Protein AF-0000000082333187 (afdb_homodimer)

Solvent-accessible surface area (backbone atoms only — not comparable to full-atom values): 19975 Å² total; per-residue (Å²): 119,46,54,68,88,73,22,80,56,35,48,67,48,60,69,41,43,62,60,42,37,52,48,50,50,50,52,28,56,53,25,54,42,62,67,82,78,54,49,62,48,32,40,30,43,38,42,81,38,61,69,55,41,52,39,38,48,58,22,41,59,48,17,27,45,77,80,44,73,47,66,44,95,90,23,49,34,36,34,30,38,36,75,63,56,43,78,50,78,87,39,72,36,34,30,39,36,44,42,41,39,68,94,63,81,68,93,60,76,29,68,40,35,39,33,27,41,47,74,67,61,55,90,48,40,39,51,56,55,54,68,55,40,36,61,74,25,62,40,30,75,47,21,33,38,38,20,41,60,81,73,48,85,62,64,71,70,80,49,41,32,35,35,40,28,60,82,74,42,34,47,29,36,26,42,59,42,69,67,56,52,56,52,52,46,66,56,78,128,120,45,55,67,89,72,23,78,58,33,49,66,50,61,68,42,43,62,59,43,39,52,50,51,49,49,52,28,56,55,24,54,41,65,65,80,77,54,50,63,46,32,39,28,43,38,42,80,38,61,68,55,40,51,38,37,49,57,22,41,61,49,17,28,44,79,80,45,73,44,67,44,96,89,22,49,34,36,34,30,40,36,74,63,56,44,78,50,77,88,41,73,36,36,31,39,36,44,42,40,38,65,94,61,82,67,95,61,75,29,69,39,34,40,33,28,42,48,74,66,60,55,92,48,39,39,51,57,55,54,67,56,39,36,60,74,26,61,37,31,77,47,22,33,39,38,21,41,62,78,74,47,85,62,64,71,67,81,48,41,32,35,37,39,25,60,82,75,44,35,46,31,36,26,43,60,42,68,66,56,52,53,51,52,46,66,56,79,130

Foldseek 3Di:
DDDLVPQPLCVVQVVCQVVQLVQVVVLCVLFVADVLVFAWQEWEFDDAAQVNLVSVVVSLVVFWDFPDWFDFPRWIKTKTFGPFFDDRPNDTYGIYIYTGDDPDDAPDGYIAEIETADADDQVCFVVVVSVNTDPSSCPDPQKDKDKDFGDGPQFDDGWIKIWIDSRRHIYIYTNDRPVVRVVNSPPDD/DDDLVPQPLCVVQVVCQVVQLVQVVVLCVLFVADVLVFAWQEWEFDDAAQVNLVSVVVSLVVFWDWPDWADFPRWIKTKTFGPFFDDRPNDTYGIYIYTGDDPDDAPDGYIAEIETADADDQVCFVVVVSVNTDPSSCPDPQKDKDKDFGDGPQFDDGWIKIWIDSRRHIYIYTNDRPVVRVVNSPPDD

pLDDT: mean 93.43, std 7.81, range [40.56, 98.69]

Sequence (378 aa):
MSDINHAPELADILADLPRFTNAIQHLAQRLGLELPLLEVDHIALRCHQNATAERWKQGLLRCATLFSQKEIAGRPVALFELATPLDVGPWSISVVELPWPGQRLYRHEGWEHVEVVLRGEASTLGTRALALMADEGLTQQGISIKTSAPKGAGERLPNPTLAVTDGQVTIKFHPWSLKEIVASENEVQMSDINHAPELADILADLPRFTNAIQHLAQRLGLELPLLEVDHIALRCHQNATAERWKQGLLRCATLFSQKEIAGRPVALFELATPLDVGPWSISVVELPWPGQRLYRHEGWEHVEVVLRGEASTLGTRALALMADEGLTQQGISIKTSAPKGAGERLPNPTLAVTDGQVTIKFHPWSLKEIVASENEVQ

Radius of gyration: 23.6 Å; Cα contacts (8 Å, |Δi|>4): 804; chains: 2; bounding box: 54×70×50 Å

Organism: Erwinia amylovora (NCBI:txid552)

InterPro domains:
  IPR010393 Protein of unknown function DUF991, YecM-like [PF06185] (10-185)
  IPR010393 Protein of unknown function DUF991, YecM-like [PTHR37519] (1-186)
  IPR010393 Protein of unknown function DUF991, YecM-like [cd07268] (16-185)
  IPR029068 Glyoxalase/Bleomycin resistance protein/Dihydroxybiphenyl dioxygenase [G3DSA:3.10.180.10] (1-187)
  IPR029068 Glyoxalase/Bleomycin resistance protein/Dihydroxybiphenyl dioxygenase [SSF54593] (6-185)

Secondary structure (DSSP, 8-state):
---GGG-GGGHHHHHHHHHHHHHHHHHHHHHT--GGG--EEEEEEE-S-HHHHHHHHHHHHHHEEEEEEEEETTEEEEEEEEEEEEEETTEEEEEEEEEPP-S---SSSEEEEEEEE--S-GGGHHHHHHHTS-HHHHTSTT-EEEEE----TT--S---EEEEE-SS-EEEEESS-HHHHHHHHH---/---GGG-GGGHHHHHHHHHHHHHHHHHHHHHT--GGG--EEEEEEE-S-HHHHHHHHHHHTTTEEEEEEEEETTEEEEEEEEEEEEEETTEEEEEEEEEPP-S---SSSEEEEEEEE--S-GGGHHHHHHHTS-HHHHTSTT-EEEEE----TT--S---EEEEE-SS-EEEEESS-HHHHHHHHH---

Structure (mmCIF, N/CA/C/O backbone):
data_AF-0000000082333187-model_v1
#
loop_
_entity.id
_entity.type
_entity.pdbx_description
1 polymer 'VOC family protein'
#
loop_
_atom_site.group_PDB
_atom_site.id
_atom_site.type_symbol
_atom_site.label_atom_id
_atom_site.label_alt_id
_atom_site.label_comp_id
_atom_site.label_asym_id
_atom_site.label_entity_id
_atom_site.label_seq_id
_atom_site.pdbx_PDB_ins_code
_atom_site.Cartn_x
_atom_site.Cartn_y
_atom_site.Cartn_z
_atom_site.occupancy
_atom_site.B_iso_or_equiv
_atom_site.auth_seq_id
_atom_site.auth_comp_id
_atom_site.auth_asym_id
_atom_site.auth_atom_id
_atom_site.pdbx_PDB_model_num
ATOM 1 N N . MET A 1 1 ? -2.74 38.875 10.664 1 64.5 1 MET A N 1
ATOM 2 C CA . MET A 1 1 ? -3.059 37.781 9.734 1 64.5 1 MET A CA 1
ATOM 3 C C . MET A 1 1 ? -4.516 37.344 9.875 1 64.5 1 MET A C 1
ATOM 5 O O . MET A 1 1 ? -5.055 37.312 10.984 1 64.5 1 MET A O 1
ATOM 9 N N . SER A 1 2 ? -5.246 37.312 8.695 1 71.5 2 SER A N 1
ATOM 10 C CA . SER A 1 2 ? -6.68 37.031 8.703 1 71.5 2 SER A CA 1
ATOM 11 C C . SER A 1 2 ? -6.969 35.562 8.984 1 71.5 2 SER A C 1
ATOM 13 O O . SER A 1 2 ? -6.082 34.719 8.859 1 71.5 2 SER A O 1
ATOM 15 N N . ASP A 1 3 ? -8.062 35.344 9.547 1 82.81 3 ASP A N 1
ATOM 16 C CA . ASP A 1 3 ? -8.586 34 9.727 1 82.81 3 ASP A CA 1
ATOM 17 C C . ASP A 1 3 ? -8.773 33.281 8.391 1 82.81 3 ASP A C 1
ATOM 19 O O . ASP A 1 3 ? -9.094 33.938 7.387 1 82.81 3 ASP A O 1
ATOM 23 N N . ILE A 1 4 ? -8.406 32.031 8.367 1 84.56 4 ILE A N 1
ATOM 24 C CA . ILE A 1 4 ? -8.5 31.219 7.156 1 84.56 4 ILE A CA 1
ATOM 25 C C . ILE A 1 4 ? -9.883 31.391 6.531 1 84.56 4 ILE A C 1
ATOM 27 O O . ILE A 1 4 ? -10.031 31.297 5.312 1 84.56 4 ILE A O 1
ATOM 31 N N . ASN A 1 5 ? -10.867 31.781 7.344 1 84.38 5 ASN A N 1
ATOM 32 C CA . ASN A 1 5 ? -12.234 31.984 6.879 1 84.38 5 ASN A CA 1
ATOM 33 C C . ASN A 1 5 ? -12.359 33.219 6.004 1 84.38 5 ASN A C 1
ATOM 35 O O . ASN A 1 5 ? -13.352 33.375 5.285 1 84.38 5 ASN A O 1
ATOM 39 N N . HIS A 1 6 ? -11.367 34.031 6.059 1 82.69 6 HIS A N 1
ATOM 40 C CA . HIS A 1 6 ? -11.445 35.281 5.324 1 82.69 6 HIS A CA 1
ATOM 41 C C . HIS A 1 6 ? -10.609 35.219 4.047 1 82.69 6 HIS A C 1
ATOM 43 O O . HIS A 1 6 ? -10.328 36.281 3.443 1 82.69 6 HIS A O 1
ATOM 49 N N . ALA A 1 7 ? -10.148 34.062 3.738 1 89.62 7 ALA A N 1
ATOM 50 C CA . ALA A 1 7 ? -9.398 33.875 2.494 1 89.62 7 ALA A CA 1
ATOM 51 C C . ALA A 1 7 ? -10.25 33.188 1.438 1 89.62 7 ALA A C 1
ATOM 53 O O . ALA A 1 7 ? -10.391 31.953 1.453 1 89.62 7 ALA A O 1
ATOM 54 N N . PRO A 1 8 ? -10.836 33.969 0.49 1 93.19 8 PRO A N 1
ATOM 55 C CA . PRO A 1 8 ? -11.719 33.375 -0.514 1 93.19 8 PRO A CA 1
ATOM 56 C C . PRO A 1 8 ? -11.031 32.25 -1.314 1 93.19 8 PRO A C 1
ATOM 58 O O . PRO A 1 8 ? -11.688 31.312 -1.758 1 93.19 8 PRO A O 1
ATOM 61 N N . GLU A 1 9 ? -9.633 32.312 -1.485 1 96.19 9 GLU A N 1
ATOM 62 C CA . GLU A 1 9 ? -8.844 31.344 -2.229 1 96.19 9 GLU A CA 1
ATOM 63 C C . GLU A 1 9 ? -8.906 29.969 -1.561 1 96.19 9 GLU A C 1
ATOM 65 O O . GLU A 1 9 ? -8.562 28.953 -2.176 1 96.19 9 GLU A O 1
ATOM 70 N N . LEU A 1 10 ? -9.391 29.953 -0.28 1 97.31 10 LEU A N 1
ATOM 71 C CA . LEU A 1 10 ? -9.352 28.719 0.497 1 97.31 10 LEU A CA 1
ATOM 72 C C . LEU A 1 10 ? -10.766 28.234 0.789 1 97.31 10 LEU A C 1
ATOM 74 O O . LEU A 1 10 ? -10.953 27.312 1.592 1 97.31 10 LEU A O 1
ATOM 78 N N . ALA A 1 11 ? -11.773 28.812 0.199 1 96 11 ALA A N 1
ATOM 79 C CA . ALA A 1 11 ? -13.172 28.484 0.479 1 96 11 ALA A CA 1
ATOM 80 C C . ALA A 1 11 ? -13.445 27.016 0.231 1 96 11 ALA A C 1
ATOM 82 O O . ALA A 1 11 ? -14.188 26.375 0.982 1 96 11 ALA A O 1
ATOM 83 N N . ASP A 1 12 ? -12.906 26.484 -0.779 1 96.75 12 ASP A N 1
ATOM 84 C CA . ASP A 1 12 ? -13.148 25.094 -1.133 1 96.75 12 ASP A CA 1
ATOM 85 C C . ASP A 1 12 ? -12.57 24.141 -0.086 1 96.75 12 ASP A C 1
ATOM 87 O O . ASP A 1 12 ? -13.195 23.156 0.281 1 96.75 12 ASP A O 1
ATOM 91 N N . ILE A 1 13 ? -11.359 24.406 0.419 1 96.56 13 ILE A N 1
ATOM 92 C CA . ILE A 1 13 ? -10.766 23.469 1.369 1 96.56 13 ILE A CA 1
ATOM 93 C C . ILE A 1 13 ? -11.414 23.641 2.738 1 96.56 13 ILE A C 1
ATOM 95 O O . ILE A 1 13 ? -11.5 22.688 3.516 1 96.56 13 ILE A O 1
ATOM 99 N N . LEU A 1 14 ? -11.906 24.875 3.018 1 96 14 LEU A N 1
ATOM 100 C CA . LEU A 1 14 ? -12.688 25.031 4.242 1 96 14 LEU A CA 1
ATOM 101 C C . LEU A 1 14 ? -13.977 24.234 4.172 1 96 14 LEU A C 1
ATOM 103 O O . LEU A 1 14 ? -14.375 23.594 5.152 1 96 14 LEU A O 1
ATOM 107 N N . ALA A 1 15 ? -14.578 24.25 3.041 1 96.56 15 ALA A N 1
ATOM 108 C CA . ALA A 1 15 ? -15.812 23.484 2.83 1 96.56 15 ALA A CA 1
ATOM 109 C C . ALA A 1 15 ? -15.547 21.984 2.887 1 96.56 15 ALA A C 1
ATOM 111 O O . ALA A 1 15 ? -16.438 21.203 3.209 1 96.56 15 ALA A O 1
ATOM 112 N N . ASP A 1 16 ? -14.344 21.594 2.582 1 97.75 16 ASP A N 1
ATOM 113 C CA . ASP A 1 16 ? -13.969 20.188 2.504 1 97.75 16 ASP A CA 1
ATOM 114 C C . ASP A 1 16 ? -13.602 19.641 3.881 1 97.75 16 ASP A C 1
ATOM 116 O O . ASP A 1 16 ? -13.523 18.422 4.07 1 97.75 16 ASP A O 1
ATOM 120 N N . LEU A 1 17 ? -13.414 20.5 4.883 1 97.62 17 LEU A N 1
ATOM 121 C CA . LEU A 1 17 ? -12.836 20.125 6.172 1 97.62 17 LEU A CA 1
ATOM 122 C C . LEU A 1 17 ? -13.75 19.156 6.922 1 97.62 17 LEU A C 1
ATOM 124 O O . LEU A 1 17 ? -13.281 18.172 7.496 1 97.62 17 LEU A O 1
ATOM 128 N N . PRO A 1 18 ? -15.062 19.344 6.891 1 97.75 18 PRO A N 1
ATOM 129 C CA . PRO A 1 18 ? -15.938 18.391 7.59 1 97.75 18 PRO A CA 1
ATOM 130 C C . PRO A 1 18 ? -15.875 16.984 7 1 97.75 18 PRO A C 1
ATOM 132 O O . PRO A 1 18 ? -15.867 16 7.742 1 97.75 18 PRO A O 1
ATOM 135 N N . ARG A 1 19 ? -15.82 16.906 5.707 1 97.94 19 ARG A N 1
ATOM 136 C CA . ARG A 1 19 ? -15.68 15.602 5.07 1 97.94 19 ARG A CA 1
ATOM 137 C C . ARG A 1 19 ? -14.406 14.906 5.539 1 97.94 19 ARG A C 1
ATOM 139 O O . ARG A 1 19 ? -14.438 13.719 5.879 1 97.94 19 ARG A O 1
ATOM 146 N N . PHE A 1 20 ? -13.391 15.617 5.508 1 98.44 20 PHE A N 1
ATOM 147 C CA . PHE A 1 20 ? -12.094 15.078 5.891 1 98.44 20 PHE A CA 1
ATOM 148 C C . PHE A 1 20 ? -12.109 14.633 7.348 1 98.44 20 PHE A C 1
ATOM 150 O O . PHE A 1 20 ? -11.641 13.539 7.672 1 98.44 20 PHE A O 1
ATOM 157 N N . THR A 1 21 ? -12.602 15.469 8.195 1 98.06 21 THR A N 1
ATOM 158 C CA . THR A 1 21 ? -12.641 15.18 9.625 1 98.06 21 THR A CA 1
ATOM 159 C C . THR A 1 21 ? -13.422 13.898 9.891 1 98.06 21 THR A C 1
ATOM 161 O O . THR A 1 21 ? -12.969 13.039 10.656 1 98.06 21 THR A O 1
ATOM 164 N N . ASN A 1 22 ? -14.508 13.742 9.266 1 98.25 22 ASN A N 1
ATOM 165 C CA . ASN A 1 22 ? -15.312 12.539 9.414 1 98.25 22 ASN A CA 1
ATOM 166 C C . ASN A 1 22 ? -14.578 11.305 8.891 1 98.25 22 ASN A C 1
ATOM 168 O O . ASN A 1 22 ? -14.625 10.242 9.508 1 98.25 22 ASN A O 1
ATOM 172 N N . ALA A 1 23 ? -13.922 11.484 7.789 1 98.19 23 ALA A N 1
ATOM 173 C CA . ALA A 1 23 ? -13.203 10.375 7.172 1 98.19 23 ALA A CA 1
ATOM 174 C C . ALA A 1 23 ? -12.055 9.898 8.062 1 98.19 23 ALA A C 1
ATOM 176 O O . ALA A 1 23 ? -11.844 8.695 8.227 1 98.19 23 ALA A O 1
ATOM 177 N N . ILE A 1 24 ? -11.359 10.844 8.656 1 98.06 24 ILE A N 1
ATOM 178 C CA . ILE A 1 24 ? -10.242 10.5 9.523 1 98.06 24 ILE A CA 1
ATOM 179 C C . ILE A 1 24 ? -10.758 9.805 10.781 1 98.06 24 ILE A C 1
ATOM 181 O O . ILE A 1 24 ? -10.148 8.852 11.266 1 98.06 24 ILE A O 1
ATOM 185 N N . GLN A 1 25 ? -11.812 10.305 11.266 1 97.81 25 GLN A N 1
ATOM 186 C CA . GLN A 1 25 ? -12.414 9.68 12.438 1 97.81 25 GLN A CA 1
ATOM 187 C C . GLN A 1 25 ? -12.836 8.242 12.141 1 97.81 25 GLN A C 1
ATOM 189 O O . GLN A 1 25 ? -12.625 7.348 12.961 1 97.81 25 GLN A O 1
ATOM 194 N N . HIS A 1 26 ? -13.43 8.07 11.07 1 98.06 26 HIS A N 1
ATOM 195 C CA . HIS A 1 26 ? -13.859 6.734 10.672 1 98.06 26 HIS A CA 1
ATOM 196 C C . HIS A 1 26 ? -12.664 5.801 10.508 1 98.06 26 HIS A C 1
ATOM 198 O O . HIS A 1 26 ? -12.688 4.664 10.984 1 98.06 26 HIS A O 1
ATOM 204 N N . LEU A 1 27 ? -11.648 6.242 9.82 1 98.06 27 LEU A N 1
ATOM 205 C CA . LEU A 1 27 ? -10.445 5.438 9.656 1 98.06 27 LEU A CA 1
ATOM 206 C C . LEU A 1 27 ? -9.852 5.07 11.008 1 98.06 27 LEU A C 1
ATOM 208 O O . LEU A 1 27 ? -9.484 3.914 11.242 1 98.06 27 LEU A O 1
ATOM 212 N N . ALA A 1 28 ? -9.773 6.078 11.867 1 97.75 28 ALA A N 1
ATOM 213 C CA . ALA A 1 28 ? -9.227 5.832 13.195 1 97.75 28 ALA A CA 1
ATOM 214 C C . ALA A 1 28 ? -10.047 4.785 13.945 1 97.75 28 ALA A C 1
ATOM 216 O O . ALA A 1 28 ? -9.492 3.912 14.609 1 97.75 28 ALA A O 1
ATOM 217 N N . GLN A 1 29 ? -11.281 4.887 13.82 1 97.44 29 GLN A N 1
ATOM 218 C CA . GLN A 1 29 ? -12.164 3.914 14.461 1 97.44 29 GLN A CA 1
ATOM 219 C C . GLN A 1 29 ? -11.914 2.508 13.922 1 97.44 29 GLN A C 1
ATOM 221 O O . GLN A 1 29 ? -11.812 1.551 14.695 1 97.44 29 GLN A O 1
ATOM 226 N N . ARG A 1 30 ? -11.805 2.375 12.641 1 97.25 30 ARG A N 1
ATOM 227 C CA . ARG A 1 30 ? -11.531 1.083 12.023 1 97.25 30 ARG A CA 1
ATOM 228 C C . ARG A 1 30 ? -10.211 0.503 12.531 1 97.25 30 ARG A C 1
ATOM 230 O O . ARG A 1 30 ? -10.109 -0.704 12.758 1 97.25 30 ARG A O 1
ATOM 237 N N . LEU A 1 31 ? -9.273 1.349 12.781 1 97.44 31 LEU A N 1
ATOM 238 C CA . LEU A 1 31 ? -7.934 0.918 13.148 1 97.44 31 LEU A CA 1
ATOM 239 C C . LEU A 1 31 ? -7.816 0.73 14.656 1 97.44 31 LEU A C 1
ATOM 241 O O . LEU A 1 31 ? -6.805 0.229 15.148 1 97.44 31 LEU A O 1
ATOM 245 N N . GLY A 1 32 ? -8.805 1.19 15.391 1 97 32 GLY A N 1
ATOM 246 C CA . GLY A 1 32 ? -8.727 1.162 16.844 1 97 32 GLY A CA 1
ATOM 247 C C . GLY A 1 32 ? -7.789 2.211 17.406 1 97 32 GLY A C 1
ATOM 248 O O . GLY A 1 32 ? -7.16 1.992 18.453 1 97 32 GLY A O 1
ATOM 249 N N . LEU A 1 33 ? -7.645 3.287 16.688 1 96 33 LEU A N 1
ATOM 250 C CA . LEU A 1 33 ? -6.781 4.379 17.125 1 96 33 LEU A CA 1
ATOM 251 C C . LEU A 1 33 ? -7.555 5.363 18 1 96 33 LEU A C 1
ATOM 253 O O . LEU A 1 33 ? -8.68 5.75 17.656 1 96 33 LEU A O 1
ATOM 257 N N . GLU A 1 34 ? -6.941 5.727 19.109 1 95.12 34 GLU A N 1
ATOM 258 C CA . GLU A 1 34 ? -7.512 6.77 19.969 1 95.12 34 GLU A CA 1
ATOM 259 C C . GLU A 1 34 ? -6.996 8.148 19.562 1 95.12 34 GLU A C 1
ATOM 261 O O . GLU A 1 34 ? -5.957 8.594 20.062 1 95.12 34 GLU A O 1
ATOM 266 N N . LEU A 1 35 ? -7.754 8.906 18.859 1 92.38 35 LEU A N 1
ATOM 267 C CA . LEU A 1 35 ? -7.332 10.141 18.203 1 92.38 35 LEU A CA 1
ATOM 268 C C . LEU A 1 35 ? -6.848 11.164 19.219 1 92.38 35 LEU A C 1
ATOM 270 O O . LEU A 1 35 ? -5.816 11.812 19.016 1 92.38 35 LEU A O 1
ATOM 274 N N . PRO A 1 36 ? -7.57 11.266 20.344 1 91.31 36 PRO A N 1
ATOM 275 C CA . PRO A 1 36 ? -7.16 12.312 21.281 1 91.31 36 PRO A CA 1
ATOM 276 C C . PRO A 1 36 ? -5.754 12.086 21.844 1 91.31 36 PRO A C 1
ATOM 278 O O . PRO A 1 36 ? -5.121 13.031 22.328 1 91.31 36 PRO A O 1
ATOM 281 N N . LEU A 1 37 ? -5.277 10.93 21.75 1 91.5 37 LEU A N 1
ATOM 282 C CA . LEU A 1 37 ? -3.973 10.602 22.312 1 91.5 37 LEU A CA 1
ATOM 283 C C . LEU A 1 37 ? -2.859 10.852 21.297 1 91.5 37 LEU A C 1
ATOM 285 O O . LEU A 1 37 ? -1.678 10.82 21.656 1 91.5 37 LEU A O 1
ATOM 289 N N . LEU A 1 38 ? -3.219 11.125 20.094 1 94.38 38 LEU A N 1
ATOM 290 C CA . LEU A 1 38 ? -2.229 11.289 19.031 1 94.38 38 LEU A CA 1
ATOM 291 C C . LEU A 1 38 ? -1.76 12.734 18.953 1 94.38 38 LEU A C 1
ATOM 293 O O . LEU A 1 38 ? -2.572 13.664 19 1 94.38 38 LEU A O 1
ATOM 297 N N . GLU A 1 39 ? -0.497 12.953 18.906 1 96.5 39 GLU A N 1
ATOM 298 C CA . GLU A 1 39 ? 0.086 14.266 18.672 1 96.5 39 GLU A CA 1
ATOM 299 C C . GLU A 1 39 ? 0.186 14.562 17.172 1 96.5 39 GLU A C 1
ATOM 301 O O . GLU A 1 39 ? 1.18 14.211 16.531 1 96.5 39 GLU A O 1
ATOM 306 N N . VAL A 1 40 ? -0.782 15.258 16.672 1 98 40 VAL A N 1
ATOM 307 C CA . VAL A 1 40 ? -0.803 15.531 15.242 1 98 40 VAL A CA 1
ATOM 308 C C . VAL A 1 40 ? 0.052 16.75 14.93 1 98 40 VAL A C 1
ATOM 310 O O . VAL A 1 40 ? -0.155 17.828 15.516 1 98 40 VAL A O 1
ATOM 313 N N . ASP A 1 41 ? 0.975 16.562 14.039 1 98.19 41 ASP A N 1
ATOM 314 C CA . ASP A 1 41 ? 1.931 17.594 13.656 1 98.19 41 ASP A CA 1
ATOM 315 C C . ASP A 1 41 ? 1.335 18.531 12.602 1 98.19 41 ASP A C 1
ATOM 317 O O . ASP A 1 41 ? 1.418 19.75 12.734 1 98.19 41 ASP A O 1
ATOM 321 N N . HIS A 1 42 ? 0.821 17.984 11.555 1 98.62 42 HIS A N 1
ATOM 322 C CA . HIS A 1 42 ? 0.311 18.812 10.469 1 98.62 42 HIS A CA 1
ATOM 323 C C . HIS A 1 42 ? -0.753 18.078 9.664 1 98.62 42 HIS A C 1
ATOM 325 O O . HIS A 1 42 ? -0.977 16.891 9.875 1 98.62 42 HIS A O 1
ATOM 331 N N . ILE A 1 43 ? -1.444 18.812 8.891 1 98.69 43 ILE A N 1
ATOM 332 C CA . ILE A 1 43 ? -2.443 18.344 7.938 1 98.69 43 ILE A CA 1
ATOM 333 C C . ILE A 1 43 ? -2.018 18.719 6.52 1 98.69 43 ILE A C 1
ATOM 335 O O . ILE A 1 43 ? -1.378 19.75 6.309 1 98.69 43 ILE A O 1
ATOM 339 N N . ALA A 1 44 ? -2.35 17.828 5.57 1 98.38 44 ALA A N 1
ATOM 340 C CA . ALA A 1 44 ? -1.808 18.031 4.23 1 98.38 44 ALA A CA 1
ATOM 341 C C . ALA A 1 44 ? -2.922 18.094 3.189 1 98.38 44 ALA A C 1
ATOM 343 O O . ALA A 1 44 ? -3.939 17.406 3.324 1 98.38 44 ALA A O 1
ATOM 344 N N . LEU A 1 45 ? -2.648 18.844 2.143 1 98.19 45 LEU A N 1
ATOM 345 C CA . LEU A 1 45 ? -3.525 18.984 0.986 1 98.19 45 LEU A CA 1
ATOM 346 C C . LEU A 1 45 ? -2.961 18.25 -0.222 1 98.19 45 LEU A C 1
ATOM 348 O O . LEU A 1 45 ? -1.76 17.984 -0.285 1 98.19 45 LEU A O 1
ATOM 352 N N . ARG A 1 46 ? -3.848 17.859 -1.065 1 97.12 46 ARG A N 1
ATOM 353 C CA . ARG A 1 46 ? -3.488 17.375 -2.396 1 97.12 46 ARG A CA 1
ATOM 354 C C . ARG A 1 46 ? -4.336 18.062 -3.469 1 97.12 46 ARG A C 1
ATOM 356 O O . ARG A 1 46 ? -5.535 18.281 -3.271 1 97.12 46 ARG A O 1
ATOM 363 N N . CYS A 1 47 ? -3.709 18.375 -4.551 1 96.62 47 CYS A N 1
ATOM 364 C CA . CYS A 1 47 ? -4.434 18.969 -5.672 1 96.62 47 CYS A CA 1
ATOM 365 C C . CYS A 1 47 ? -3.951 18.391 -6.996 1 96.62 47 CYS A C 1
ATOM 367 O O . CYS A 1 47 ? -2.936 17.688 -7.039 1 96.62 47 CYS A O 1
ATOM 369 N N . HIS A 1 48 ? -4.707 18.688 -8.062 1 94.62 48 HIS A N 1
ATOM 370 C CA . HIS A 1 48 ? -4.461 18.062 -9.359 1 94.62 48 HIS A CA 1
ATOM 371 C C . HIS A 1 48 ? -3.775 19.031 -10.32 1 94.62 48 HIS A C 1
ATOM 373 O O . HIS A 1 48 ? -3.215 18.609 -11.336 1 94.62 48 HIS A O 1
ATOM 379 N N . GLN A 1 49 ? -3.867 20.281 -10.031 1 94.88 49 GLN A N 1
ATOM 380 C CA . GLN A 1 49 ? -3.346 21.297 -10.945 1 94.88 49 GLN A CA 1
ATOM 381 C C . GLN A 1 49 ? -2.447 22.281 -10.211 1 94.88 49 GLN A C 1
ATOM 383 O O . GLN A 1 49 ? -2.719 22.641 -9.062 1 94.88 49 GLN A O 1
ATOM 388 N N . ASN A 1 50 ? -1.48 22.719 -10.961 1 96.12 50 ASN A N 1
ATOM 389 C CA . ASN A 1 50 ? -0.6 23.734 -10.406 1 96.12 50 ASN A CA 1
ATOM 390 C C . ASN A 1 50 ? -1.367 25 -10.047 1 96.12 50 ASN A C 1
ATOM 392 O O . ASN A 1 50 ? -1.072 25.656 -9.047 1 96.12 50 ASN A O 1
ATOM 396 N N . ALA A 1 51 ? -2.34 25.328 -10.844 1 97.25 51 ALA A N 1
ATOM 397 C CA . ALA A 1 51 ? -3.125 26.547 -10.602 1 97.25 51 ALA A CA 1
ATOM 398 C C . ALA A 1 51 ? -3.842 26.469 -9.258 1 97.25 51 ALA A C 1
ATOM 400 O O . ALA A 1 51 ? -3.996 27.484 -8.57 1 97.25 51 ALA A O 1
ATOM 401 N N . THR A 1 52 ? -4.316 25.312 -8.891 1 97.56 52 THR A N 1
ATOM 402 C CA . THR A 1 52 ? -4.98 25.125 -7.602 1 97.56 52 THR A CA 1
ATOM 403 C C . THR A 1 52 ? -3.994 25.312 -6.453 1 97.56 52 THR A C 1
ATOM 405 O O . THR A 1 52 ? -4.301 25.984 -5.469 1 97.56 52 THR A O 1
ATOM 408 N N . ALA A 1 53 ? -2.824 24.734 -6.609 1 97.88 53 ALA A N 1
ATOM 409 C CA . ALA A 1 53 ? -1.791 24.906 -5.59 1 97.88 53 ALA A CA 1
ATOM 410 C C . ALA A 1 53 ? -1.433 26.375 -5.395 1 97.88 53 ALA A C 1
ATOM 412 O O . ALA A 1 53 ? -1.305 26.844 -4.262 1 97.88 53 ALA A O 1
ATOM 413 N N . GLU A 1 54 ? -1.288 27.031 -6.496 1 98.12 54 GLU A N 1
ATOM 414 C CA . GLU A 1 54 ? -0.939 28.453 -6.445 1 98.12 54 GLU A CA 1
ATOM 415 C C . GLU A 1 54 ? -2.033 29.266 -5.758 1 98.12 54 GLU A C 1
ATOM 417 O O . GLU A 1 54 ? -1.741 30.156 -4.957 1 98.12 54 GLU A O 1
ATOM 422 N N . ARG A 1 55 ? -3.236 28.938 -6.105 1 98.25 55 ARG A N 1
ATOM 423 C CA . ARG A 1 55 ? -4.359 29.625 -5.48 1 98.25 55 ARG A CA 1
ATOM 424 C C . ARG A 1 55 ? -4.387 29.375 -3.979 1 98.25 55 ARG A C 1
ATOM 426 O O . ARG A 1 55 ? -4.566 30.312 -3.189 1 98.25 55 ARG A O 1
ATOM 433 N N . TRP A 1 56 ? -4.281 28.156 -3.572 1 98.44 56 TRP A N 1
ATOM 434 C CA . TRP A 1 56 ? -4.258 27.828 -2.148 1 98.44 56 TRP A CA 1
ATOM 435 C C . TRP A 1 56 ? -3.096 28.516 -1.45 1 98.44 56 TRP A C 1
ATOM 437 O O . TRP A 1 56 ? -3.242 29.016 -0.329 1 98.44 56 TRP A O 1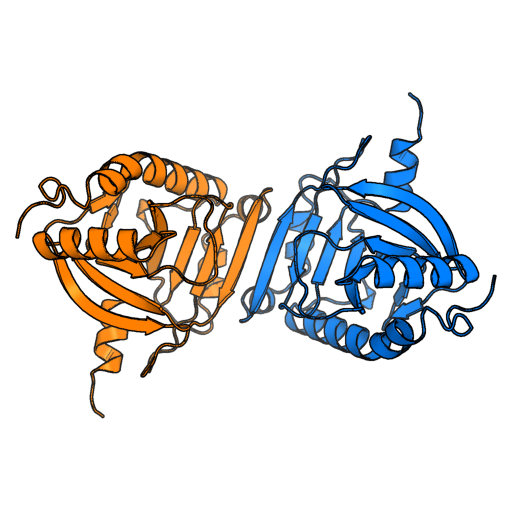
ATOM 447 N N . LYS A 1 57 ? -1.937 28.516 -2.111 1 98.44 57 LYS A N 1
ATOM 448 C CA . LYS A 1 57 ? -0.787 29.203 -1.532 1 98.44 57 LYS A CA 1
ATOM 449 C C . LYS A 1 57 ? -1.1 30.672 -1.281 1 98.44 57 LYS A C 1
ATOM 451 O O . LYS A 1 57 ? -0.796 31.203 -0.21 1 98.44 57 LYS A O 1
ATOM 456 N N . GLN A 1 58 ? -1.659 31.297 -2.248 1 97.88 58 GLN A N 1
ATOM 457 C CA . GLN A 1 58 ? -2.029 32.688 -2.107 1 97.88 58 GLN A CA 1
ATOM 458 C C . GLN A 1 58 ? -2.969 32.906 -0.923 1 97.88 58 GLN A C 1
ATOM 460 O O . GLN A 1 58 ? -2.809 33.844 -0.155 1 97.88 58 GLN A O 1
ATOM 465 N N . GLY A 1 59 ? -3.943 32.031 -0.823 1 97.81 59 GLY A N 1
ATOM 466 C CA . GLY A 1 59 ? -4.859 32.125 0.303 1 97.81 59 GLY A CA 1
ATOM 467 C C . GLY A 1 59 ? -4.184 31.891 1.641 1 97.81 59 GLY A C 1
ATOM 468 O O . GLY A 1 59 ? -4.441 32.625 2.605 1 97.81 59 GLY A O 1
ATOM 469 N N . LEU A 1 60 ? -3.344 30.938 1.675 1 98.12 60 LEU A N 1
ATOM 470 C CA . LEU A 1 60 ? -2.643 30.594 2.91 1 98.12 60 LEU A CA 1
ATOM 471 C C . LEU A 1 60 ? -1.74 31.75 3.346 1 98.12 60 LEU A C 1
ATOM 473 O O . LEU A 1 60 ? -1.615 32.031 4.539 1 98.12 60 LEU A O 1
ATOM 477 N N . LEU A 1 61 ? -1.178 32.406 2.398 1 97.31 61 LEU A N 1
ATOM 478 C CA . LEU A 1 61 ? -0.273 33.531 2.719 1 97.31 61 LEU A CA 1
ATOM 479 C C . LEU A 1 61 ? -1.02 34.656 3.414 1 97.31 61 LEU A C 1
ATOM 481 O O . LEU A 1 61 ? -0.402 35.531 4.039 1 97.31 61 LEU A O 1
ATOM 485 N N . ARG A 1 62 ? -2.291 34.656 3.334 1 96.12 62 ARG A N 1
ATOM 486 C CA . ARG A 1 62 ? -3.086 35.688 3.979 1 96.12 62 ARG A CA 1
ATOM 487 C C . ARG A 1 62 ? -3.338 35.375 5.445 1 96.12 62 ARG A C 1
ATOM 489 O O . ARG A 1 62 ? -3.691 36.25 6.234 1 96.12 62 ARG A O 1
ATOM 496 N N . CYS A 1 63 ? -3.188 34.156 5.727 1 96.69 63 CYS A N 1
ATOM 497 C CA . CYS A 1 63 ? -3.613 33.75 7.066 1 96.69 63 CYS A CA 1
ATOM 498 C C . CYS A 1 63 ? -2.576 32.844 7.73 1 96.69 63 CYS A C 1
ATOM 500 O O . CYS A 1 63 ? -2.836 32.25 8.781 1 96.69 63 CYS A O 1
ATOM 502 N N . ALA A 1 64 ? -1.436 32.625 7.152 1 97.56 64 ALA A N 1
ATOM 503 C CA . ALA A 1 64 ? -0.392 31.75 7.66 1 97.56 64 ALA A CA 1
ATOM 504 C C . ALA A 1 64 ? 0.996 32.281 7.305 1 97.56 64 ALA A C 1
ATOM 506 O O . ALA A 1 64 ? 1.13 33.188 6.48 1 97.56 64 ALA A O 1
ATOM 507 N N . THR A 1 65 ? 1.98 31.75 7.996 1 97.81 65 THR A N 1
ATOM 508 C CA . THR A 1 65 ? 3.373 32.031 7.684 1 97.81 65 THR A CA 1
ATOM 509 C C . THR A 1 65 ? 4.023 30.875 6.938 1 97.81 65 THR A C 1
ATOM 511 O O . THR A 1 65 ? 3.988 29.734 7.402 1 97.81 65 THR A O 1
ATOM 514 N N . LEU A 1 66 ? 4.516 31.203 5.75 1 98.25 66 LEU A N 1
ATOM 515 C CA . LEU A 1 66 ? 5.328 30.234 5.023 1 98.25 66 LEU A CA 1
ATOM 516 C C . LEU A 1 66 ? 6.695 30.078 5.672 1 98.25 66 LEU A C 1
ATOM 518 O O . LEU A 1 66 ? 7.508 31.016 5.668 1 98.25 66 LEU A O 1
ATOM 522 N N . PHE A 1 67 ? 6.945 28.859 6.227 1 96.94 67 PHE A N 1
ATOM 523 C CA . PHE A 1 67 ? 8.219 28.766 6.93 1 96.94 67 PHE A CA 1
ATOM 524 C C . PHE A 1 67 ? 9.172 27.844 6.191 1 96.94 67 PHE A C 1
ATOM 526 O O . PHE A 1 67 ? 10.359 27.766 6.527 1 96.94 67 PHE A O 1
ATOM 533 N N . SER A 1 68 ? 8.656 27.141 5.129 1 95.62 68 SER A N 1
ATOM 534 C CA . SER A 1 68 ? 9.531 26.328 4.281 1 95.62 68 SER A CA 1
ATOM 535 C C . SER A 1 68 ? 8.891 26.062 2.926 1 95.62 68 SER A C 1
ATOM 537 O O . SER A 1 68 ? 7.672 25.906 2.83 1 95.62 68 SER A O 1
ATOM 539 N N . GLN A 1 69 ? 9.648 26.062 1.899 1 95.44 69 GLN A N 1
ATOM 540 C CA . GLN A 1 69 ? 9.273 25.594 0.57 1 95.44 69 GLN A CA 1
ATOM 541 C C . GLN A 1 69 ? 10.469 24.953 -0.142 1 95.44 69 GLN A C 1
ATOM 543 O O . GLN A 1 69 ? 11.508 25.594 -0.299 1 95.44 69 GLN A O 1
ATOM 548 N N . LYS A 1 70 ? 10.289 23.703 -0.451 1 92.75 70 LYS A N 1
ATOM 549 C CA . LYS A 1 70 ? 11.367 22.969 -1.102 1 92.75 70 LYS A CA 1
ATOM 550 C C . LYS A 1 70 ? 10.836 22.062 -2.205 1 92.75 70 LYS A C 1
ATOM 552 O O . LYS A 1 70 ? 9.648 21.734 -2.225 1 92.75 70 LYS A O 1
ATOM 557 N N . GLU A 1 71 ? 11.781 21.672 -3.098 1 91.5 71 GLU A N 1
ATOM 558 C CA . GLU A 1 71 ? 11.445 20.672 -4.098 1 91.5 71 GLU A CA 1
ATOM 559 C C . GLU A 1 71 ? 11.633 19.266 -3.553 1 91.5 71 GLU A C 1
ATOM 561 O O . GLU A 1 71 ? 12.734 18.906 -3.113 1 91.5 71 GLU A O 1
ATOM 566 N N . ILE A 1 72 ? 10.641 18.578 -3.465 1 87.56 72 ILE A N 1
ATOM 567 C CA . ILE A 1 72 ? 10.664 17.188 -3.02 1 87.56 72 ILE A CA 1
ATOM 568 C C . ILE A 1 72 ? 10.094 16.281 -4.109 1 87.56 72 ILE A C 1
ATOM 570 O O . ILE A 1 72 ? 8.961 16.484 -4.555 1 87.56 72 ILE A O 1
ATOM 574 N N . ALA A 1 73 ? 10.906 15.297 -4.496 1 84.62 73 ALA A N 1
ATOM 575 C CA . ALA A 1 73 ? 10.508 14.344 -5.527 1 84.62 73 ALA A CA 1
ATOM 576 C C . ALA A 1 73 ? 10 15.062 -6.777 1 84.62 73 ALA A C 1
ATOM 578 O O . ALA A 1 73 ? 8.945 14.734 -7.309 1 84.62 73 ALA A O 1
ATOM 579 N N . GLY A 1 74 ? 10.602 16.234 -7.18 1 88 74 GLY A N 1
ATOM 580 C CA . GLY A 1 74 ? 10.391 16.922 -8.445 1 88 74 GLY A CA 1
ATOM 581 C C . GLY A 1 74 ? 9.266 17.922 -8.398 1 88 74 GLY A C 1
ATOM 582 O O . GLY A 1 74 ? 8.828 18.438 -9.43 1 88 74 GLY A O 1
ATOM 583 N N . ARG A 1 75 ? 8.734 18.203 -7.164 1 92.88 75 ARG A N 1
ATOM 584 C CA . ARG A 1 75 ? 7.66 19.188 -7.066 1 92.88 75 ARG A CA 1
ATOM 585 C C . ARG A 1 75 ? 7.797 20.016 -5.797 1 92.88 75 ARG A C 1
ATOM 587 O O . ARG A 1 75 ? 8.367 19.562 -4.805 1 92.88 75 ARG A O 1
ATOM 594 N N . PRO A 1 76 ? 7.305 21.203 -5.855 1 95.56 76 PRO A N 1
ATOM 595 C CA . PRO A 1 76 ? 7.383 22.047 -4.664 1 95.56 76 PRO A CA 1
ATOM 596 C C . PRO A 1 76 ? 6.492 21.547 -3.527 1 95.56 76 PRO A C 1
ATOM 598 O O . PRO A 1 76 ? 5.383 21.062 -3.771 1 95.56 76 PRO A O 1
ATOM 601 N N . VAL A 1 77 ? 6.988 21.641 -2.395 1 96.69 77 VAL A N 1
ATOM 602 C CA . VAL A 1 77 ? 6.23 21.391 -1.171 1 96.69 77 VAL A CA 1
ATOM 603 C C . VAL A 1 77 ? 6.375 22.578 -0.229 1 96.69 77 VAL A C 1
ATOM 605 O O . VAL A 1 77 ? 7.492 22.969 0.133 1 96.69 77 VAL A O 1
ATOM 608 N N . ALA A 1 78 ? 5.262 23.203 0.08 1 98.31 78 ALA A N 1
ATOM 609 C CA . ALA A 1 78 ? 5.266 24.375 0.95 1 98.31 78 ALA A CA 1
ATOM 610 C C . ALA A 1 78 ? 4.684 24.031 2.322 1 98.31 78 ALA A C 1
ATOM 612 O O . ALA A 1 78 ? 3.701 23.297 2.424 1 98.31 78 ALA A O 1
ATOM 613 N N . LEU A 1 79 ? 5.312 24.609 3.311 1 98.44 79 LEU A N 1
ATOM 614 C CA . LEU A 1 79 ? 4.883 24.422 4.691 1 98.44 79 LEU A CA 1
ATOM 615 C C . LEU A 1 79 ? 4.469 25.75 5.316 1 98.44 79 LEU A C 1
ATOM 617 O O . LEU A 1 79 ? 5.219 26.734 5.266 1 98.44 79 LEU A O 1
ATOM 621 N N . PHE A 1 80 ? 3.26 25.734 5.906 1 98.56 80 PHE A N 1
ATOM 622 C CA . PHE A 1 80 ? 2.699 26.953 6.477 1 98.56 80 PHE A CA 1
ATOM 623 C C . PHE A 1 80 ? 2.34 26.75 7.941 1 98.56 80 PHE A C 1
ATOM 625 O O . PHE A 1 80 ? 1.905 25.672 8.336 1 98.56 80 PHE A O 1
ATOM 632 N N . GLU A 1 81 ? 2.457 27.797 8.688 1 98.25 81 GLU A N 1
ATOM 633 C CA . GLU A 1 81 ? 1.904 27.844 10.039 1 98.25 81 GLU A CA 1
ATOM 634 C C . GLU A 1 81 ? 0.765 28.859 10.133 1 98.25 81 GLU A C 1
ATOM 636 O O . GLU A 1 81 ? 0.986 30.062 10 1 98.25 81 GLU A O 1
ATOM 641 N N . LEU A 1 82 ? -0.342 28.344 10.352 1 97.62 82 LEU A N 1
ATOM 642 C CA . LEU A 1 82 ? -1.533 29.188 10.445 1 97.62 82 LEU A CA 1
ATOM 643 C C . LEU A 1 82 ? -1.47 30.094 11.664 1 97.62 82 LEU A C 1
ATOM 645 O O . LEU A 1 82 ? -0.977 29.688 12.719 1 97.62 82 LEU A O 1
ATOM 649 N N . ALA A 1 83 ? -2.041 31.25 11.492 1 96.12 83 ALA A N 1
ATOM 650 C CA . ALA A 1 83 ? -2.16 32.156 12.633 1 96.12 83 ALA A CA 1
ATOM 651 C C . ALA A 1 83 ? -3.152 31.609 13.656 1 96.12 83 ALA A C 1
ATOM 653 O O . ALA A 1 83 ? -2.936 31.734 14.867 1 96.12 83 ALA A O 1
ATOM 654 N N . THR A 1 84 ? -4.168 31.125 13.117 1 95.69 84 THR A N 1
ATOM 655 C CA . THR A 1 84 ? -5.176 30.438 13.93 1 95.69 84 THR A CA 1
ATOM 656 C C . THR A 1 84 ? -5.285 28.969 13.531 1 95.69 84 THR A C 1
ATOM 658 O O . THR A 1 84 ? -5.555 28.656 12.367 1 95.69 84 THR A O 1
ATOM 661 N N . PRO A 1 85 ? -5.125 28.109 14.5 1 96.94 85 PRO A N 1
ATOM 662 C CA . PRO A 1 85 ? -5.156 26.688 14.164 1 96.94 85 PRO A CA 1
ATOM 663 C C . PRO A 1 85 ? -6.5 26.234 13.594 1 96.94 85 PRO A C 1
ATOM 665 O O . PRO A 1 85 ? -7.527 26.875 13.852 1 96.94 85 PRO A O 1
ATOM 668 N N . LEU A 1 86 ? -6.406 25.172 12.844 1 95.75 86 LEU A N 1
ATOM 669 C CA . LEU A 1 86 ? -7.594 24.516 12.312 1 95.75 86 LEU A CA 1
ATOM 670 C C . LEU A 1 86 ? -8.109 23.453 13.281 1 95.75 86 LEU A C 1
ATOM 672 O O . LEU A 1 86 ? -7.328 22.672 13.828 1 95.75 86 LEU A O 1
ATOM 676 N N . ASP A 1 87 ? -9.43 23.484 13.484 1 95.06 87 ASP A N 1
ATOM 677 C CA . ASP A 1 87 ? -10.039 22.422 14.281 1 95.06 87 ASP A CA 1
ATOM 678 C C . ASP A 1 87 ? -10.375 21.203 13.422 1 95.06 87 ASP A C 1
ATOM 680 O O . ASP A 1 87 ? -11.211 21.297 12.516 1 95.06 87 ASP A O 1
ATOM 684 N N . VAL A 1 88 ? -9.781 20.125 13.719 1 96.31 88 VAL A N 1
ATOM 685 C CA . VAL A 1 88 ? -10.008 18.859 13.031 1 96.31 88 VAL A CA 1
ATOM 686 C C . VAL A 1 88 ? -10.328 17.766 14.047 1 96.31 88 VAL A C 1
ATOM 688 O O . VAL A 1 88 ? -9.422 17.078 14.516 1 96.31 88 VAL A O 1
ATOM 691 N N . GLY A 1 89 ? -11.633 17.562 14.281 1 95.12 89 GLY A N 1
ATOM 692 C CA . GLY A 1 89 ? -11.992 16.672 15.375 1 95.12 89 GLY A CA 1
ATOM 693 C C . GLY A 1 89 ? -11.445 17.125 16.719 1 95.12 89 GLY A C 1
ATOM 694 O O . GLY A 1 89 ? -11.688 18.266 17.141 1 95.12 89 GLY A O 1
ATOM 695 N N . PRO A 1 90 ? -10.688 16.219 17.328 1 96.25 90 PRO A N 1
ATOM 696 C CA . PRO A 1 90 ? -10.156 16.594 18.641 1 96.25 90 PRO A CA 1
ATOM 697 C C . PRO A 1 90 ? -8.891 17.453 18.547 1 96.25 90 PRO A C 1
ATOM 699 O O . PRO A 1 90 ? -8.328 17.844 19.578 1 96.25 90 PRO A O 1
ATOM 702 N N . TRP A 1 91 ? -8.5 17.672 17.344 1 96.62 91 TRP A N 1
ATOM 703 C CA . TRP A 1 91 ? -7.195 18.312 17.188 1 96.62 91 TRP A CA 1
ATOM 704 C C . TRP A 1 91 ? -7.352 19.797 16.828 1 96.62 91 TRP A C 1
ATOM 706 O O . TRP A 1 91 ? -8.344 20.188 16.219 1 96.62 91 TRP A O 1
ATOM 716 N N . SER A 1 92 ? -6.367 20.531 17.281 1 97 92 SER A N 1
ATOM 717 C CA . SER A 1 92 ? -6.086 21.875 16.812 1 97 92 SER A CA 1
ATOM 718 C C . SER A 1 92 ? -4.758 21.938 16.062 1 97 92 SER A C 1
ATOM 720 O O . SER A 1 92 ? -3.691 21.891 16.688 1 97 92 SER A O 1
ATOM 722 N N . ILE A 1 93 ? -4.812 22.047 14.727 1 97.56 93 ILE A N 1
ATOM 723 C CA . ILE A 1 93 ? -3.621 21.875 13.898 1 97.56 93 ILE A CA 1
ATOM 724 C C . ILE A 1 93 ? -3.229 23.219 13.281 1 97.56 93 ILE A C 1
ATOM 726 O O . ILE A 1 93 ? -4.047 23.859 12.617 1 97.56 93 ILE A O 1
ATOM 730 N N . SER A 1 94 ? -2.012 23.562 13.43 1 97.75 94 SER A N 1
ATOM 731 C CA . SER A 1 94 ? -1.595 24.875 12.93 1 97.75 94 SER A CA 1
ATOM 732 C C . SER A 1 94 ? -0.745 24.734 11.672 1 97.75 94 SER A C 1
ATOM 734 O O . SER A 1 94 ? -0.581 25.703 10.922 1 97.75 94 SER A O 1
ATOM 736 N N . VAL A 1 95 ? -0.188 23.578 11.422 1 98.62 95 VAL A N 1
ATOM 737 C CA . VAL A 1 95 ? 0.75 23.453 10.312 1 98.62 95 VAL A CA 1
ATOM 738 C C . VAL A 1 95 ? 0.059 22.766 9.133 1 98.62 95 VAL A C 1
ATOM 740 O O . VAL A 1 95 ? -0.588 21.734 9.297 1 98.62 95 VAL A O 1
ATOM 743 N N . VAL A 1 96 ? 0.184 23.375 7.949 1 98.62 96 VAL A N 1
ATOM 744 C CA . VAL A 1 96 ? -0.387 22.875 6.711 1 98.62 96 VAL A CA 1
ATOM 745 C C . VAL A 1 96 ? 0.729 22.562 5.711 1 98.62 96 VAL A C 1
ATOM 747 O O . VAL A 1 96 ? 1.645 23.375 5.535 1 98.62 96 VAL A O 1
ATOM 750 N N . GLU A 1 97 ? 0.67 21.422 5.188 1 98.56 97 GLU A N 1
ATOM 751 C CA . GLU A 1 97 ? 1.562 21.047 4.102 1 98.56 97 GLU A CA 1
ATOM 752 C C . GLU A 1 97 ? 0.849 21.094 2.754 1 98.56 97 GLU A C 1
ATOM 754 O O . GLU A 1 97 ? -0.224 20.516 2.588 1 98.56 97 GLU A O 1
ATOM 759 N N . LEU A 1 98 ? 1.413 21.781 1.811 1 98.56 98 LEU A N 1
ATOM 760 C CA . LEU A 1 98 ? 0.86 21.922 0.469 1 98.56 98 LEU A CA 1
ATOM 761 C C . LEU A 1 98 ? 1.856 21.453 -0.584 1 98.56 98 LEU A C 1
ATOM 763 O O . LEU A 1 98 ? 2.727 22.219 -1.009 1 98.56 98 LEU A O 1
ATOM 767 N N . PRO A 1 99 ? 1.771 20.203 -0.977 1 96.88 99 PRO A N 1
ATOM 768 C CA . PRO A 1 99 ? 2.541 19.75 -2.137 1 96.88 99 PRO A CA 1
ATOM 769 C C . PRO A 1 99 ? 1.896 20.141 -3.465 1 96.88 99 PRO A C 1
ATOM 771 O O . PRO A 1 99 ? 0.677 20.016 -3.619 1 96.88 99 PRO A O 1
ATOM 774 N N . TRP A 1 100 ? 2.691 20.609 -4.391 1 96.94 100 TRP A N 1
ATOM 775 C CA . TRP A 1 100 ? 2.197 20.75 -5.754 1 96.94 100 TRP A CA 1
ATOM 776 C C . TRP A 1 100 ? 1.911 19.391 -6.379 1 96.94 100 TRP A C 1
ATOM 778 O O . TRP A 1 100 ? 2.4 18.375 -5.898 1 96.94 100 TRP A O 1
ATOM 788 N N . PRO A 1 101 ? 1.097 19.516 -7.477 1 93.5 101 PRO A N 1
ATOM 789 C CA . PRO A 1 101 ? 0.757 18.234 -8.086 1 93.5 101 PRO A CA 1
ATOM 790 C C . PRO A 1 101 ? 1.98 17.5 -8.617 1 93.5 101 PRO A C 1
ATOM 792 O O . PRO A 1 101 ? 2.904 18.125 -9.148 1 93.5 101 PRO A O 1
ATOM 795 N N . GLY A 1 102 ? 2.082 16.312 -8.406 1 82.81 102 GLY A N 1
ATOM 796 C CA . GLY A 1 102 ? 3.068 15.438 -9.031 1 82.81 102 GLY A CA 1
ATOM 797 C C . GLY A 1 102 ? 2.523 14.68 -10.219 1 82.81 102 GLY A C 1
ATOM 798 O O . GLY A 1 102 ? 1.781 15.234 -11.031 1 82.81 102 GLY A O 1
ATOM 799 N N . GLN A 1 103 ? 3.012 13.477 -10.312 1 79.94 103 GLN A N 1
ATOM 800 C CA . GLN A 1 103 ? 2.59 12.641 -11.422 1 79.94 103 GLN A CA 1
ATOM 801 C C . GLN A 1 103 ? 1.37 11.805 -11.047 1 79.94 103 GLN A C 1
ATOM 803 O O . GLN A 1 103 ? 0.792 11.125 -11.898 1 79.94 103 GLN A O 1
ATOM 808 N N . ARG A 1 104 ? 0.958 11.992 -9.828 1 74.5 104 ARG A N 1
ATOM 809 C CA . ARG A 1 104 ? -0.129 11.141 -9.344 1 74.5 104 ARG A CA 1
ATOM 810 C C . ARG A 1 104 ? -1.443 11.914 -9.297 1 74.5 104 ARG A C 1
ATOM 812 O O . ARG A 1 104 ? -1.465 13.094 -8.93 1 74.5 104 ARG A O 1
ATOM 819 N N . LEU A 1 105 ? -2.475 11.203 -9.719 1 80.12 105 LEU A N 1
ATOM 820 C CA . LEU A 1 105 ? -3.82 11.742 -9.547 1 80.12 105 LEU A CA 1
ATOM 821 C C . LEU A 1 105 ? -4.473 11.188 -8.281 1 80.12 105 LEU A C 1
ATOM 823 O O . LEU A 1 105 ? -4.379 9.992 -8 1 80.12 105 LEU A O 1
ATOM 827 N N . TYR A 1 106 ? -5.031 12.094 -7.613 1 82.06 106 TYR A N 1
ATOM 828 C CA . TYR A 1 106 ? -5.66 11.727 -6.352 1 82.06 106 TYR A CA 1
ATOM 829 C C . TYR A 1 106 ? -7.168 11.586 -6.512 1 82.06 106 TYR A C 1
ATOM 831 O O . TYR A 1 106 ? -7.762 12.195 -7.406 1 82.06 106 TYR A O 1
ATOM 839 N N . ARG A 1 107 ? -7.691 10.758 -5.688 1 84.06 107 ARG A N 1
ATOM 840 C CA . ARG A 1 107 ? -9.133 10.516 -5.727 1 84.06 107 ARG A CA 1
ATOM 841 C C . ARG A 1 107 ? -9.906 11.781 -5.367 1 84.06 107 ARG A C 1
ATOM 843 O O . ARG A 1 107 ? -11 12.016 -5.887 1 84.06 107 ARG A O 1
ATOM 850 N N . HIS A 1 108 ? -9.375 12.531 -4.469 1 92.75 108 HIS A N 1
ATOM 851 C CA . HIS A 1 108 ? -10.031 13.727 -3.939 1 92.75 108 HIS A CA 1
ATOM 852 C C . HIS A 1 108 ? -9.062 14.898 -3.848 1 92.75 108 HIS A C 1
ATOM 854 O O . HIS A 1 108 ? -7.949 14.742 -3.342 1 92.75 108 HIS A O 1
ATOM 860 N N . GLU A 1 109 ? -9.5 16.031 -4.457 1 95.31 109 GLU A N 1
ATOM 861 C CA . GLU A 1 109 ? -8.758 17.266 -4.266 1 95.31 109 GLU A CA 1
ATOM 862 C C . GLU A 1 109 ? -9.156 17.953 -2.965 1 95.31 109 GLU A C 1
ATOM 864 O O . GLU A 1 109 ? -10.336 18.219 -2.727 1 95.31 109 GLU A O 1
ATOM 869 N N . GLY A 1 110 ? -8.234 18.266 -2.074 1 97.31 110 GLY A N 1
ATOM 870 C CA . GLY A 1 110 ? -8.5 18.828 -0.757 1 97.31 110 GLY A CA 1
ATOM 871 C C . GLY A 1 110 ? -7.621 18.234 0.329 1 97.31 110 GLY A C 1
ATOM 872 O O . GLY A 1 110 ? -6.438 17.953 0.103 1 97.31 110 GLY A O 1
ATOM 873 N N . TRP A 1 111 ? -8.188 18.156 1.502 1 98.38 111 TRP A N 1
ATOM 874 C CA . TRP A 1 111 ? -7.457 17.562 2.617 1 98.38 111 TRP A CA 1
ATOM 875 C C . TRP A 1 111 ? -7.266 16.062 2.41 1 98.38 111 TRP A C 1
ATOM 877 O O . TRP A 1 111 ? -8.203 15.359 2.027 1 98.38 111 TRP A O 1
ATOM 887 N N . GLU A 1 112 ? -6.008 15.594 2.699 1 97.81 112 GLU A N 1
ATOM 888 C CA . GLU A 1 112 ? -5.703 14.211 2.336 1 97.81 112 GLU A CA 1
ATOM 889 C C . GLU A 1 112 ? -5.23 13.414 3.547 1 97.81 112 GLU A C 1
ATOM 891 O O . GLU A 1 112 ? -5.633 12.266 3.734 1 97.81 112 GLU A O 1
ATOM 896 N N . HIS A 1 113 ? -4.293 13.969 4.328 1 98.38 113 HIS A N 1
ATOM 897 C CA . HIS A 1 113 ? -3.768 13.172 5.434 1 98.38 113 HIS A CA 1
ATOM 898 C C . HIS A 1 113 ? -3.357 14.055 6.605 1 98.38 113 HIS A C 1
ATOM 900 O O . HIS A 1 113 ? -3.211 15.273 6.449 1 98.38 113 HIS A O 1
ATOM 906 N N . VAL A 1 114 ? -3.213 13.445 7.754 1 98.56 114 VAL A N 1
ATOM 907 C CA . VAL A 1 114 ? -2.543 14.031 8.914 1 98.56 114 VAL A CA 1
ATOM 908 C C . VAL A 1 114 ? -1.286 13.227 9.242 1 98.56 114 VAL A C 1
ATOM 910 O O . VAL A 1 114 ? -1.189 12.047 8.898 1 98.56 114 VAL A O 1
ATOM 913 N N . GLU A 1 115 ? -0.355 13.883 9.836 1 98.25 115 GLU A N 1
ATOM 914 C CA . GLU A 1 115 ? 0.847 13.18 10.281 1 98.25 115 GLU A CA 1
ATOM 915 C C . GLU A 1 115 ? 1.039 13.32 11.789 1 98.25 115 GLU A C 1
ATOM 917 O O . GLU A 1 115 ? 0.984 14.43 12.328 1 98.25 115 GLU A O 1
ATOM 922 N N . VAL A 1 116 ? 1.154 12.227 12.43 1 98.38 116 VAL A N 1
ATOM 923 C CA . VAL A 1 116 ? 1.303 12.109 13.875 1 98.38 116 VAL A CA 1
ATOM 924 C C . VAL A 1 116 ? 2.783 12 14.234 1 98.38 116 VAL A C 1
ATOM 926 O O . VAL A 1 116 ? 3.516 11.203 13.641 1 98.38 116 VAL A O 1
ATOM 929 N N . VAL A 1 117 ? 3.193 12.805 15.156 1 98.25 117 VAL A N 1
ATOM 930 C CA . VAL A 1 117 ? 4.547 12.664 15.68 1 98.25 117 VAL A CA 1
ATOM 931 C C . VAL A 1 117 ? 4.574 11.562 16.734 1 98.25 117 VAL A C 1
ATOM 933 O O . VAL A 1 117 ? 3.938 11.688 17.781 1 98.25 117 VAL A O 1
ATOM 936 N N . LEU A 1 118 ? 5.211 10.539 16.391 1 97.06 118 LEU A N 1
ATOM 937 C CA . LEU A 1 118 ? 5.473 9.469 17.344 1 97.06 118 LEU A CA 1
ATOM 938 C C . LEU A 1 118 ? 6.938 9.453 17.766 1 97.06 118 LEU A C 1
ATOM 940 O O . LEU A 1 118 ? 7.77 8.82 17.109 1 97.06 118 LEU A O 1
ATOM 944 N N . ARG A 1 119 ? 7.219 10.062 18.875 1 96.75 119 ARG A N 1
ATOM 945 C CA . ARG A 1 119 ? 8.586 10.25 19.328 1 96.75 119 ARG A CA 1
ATOM 946 C C . ARG A 1 119 ? 9.242 8.914 19.656 1 96.75 119 ARG A C 1
ATOM 948 O O . ARG A 1 119 ? 8.578 7.98 20.109 1 96.75 119 ARG A O 1
ATOM 955 N N . GLY A 1 120 ? 10.602 8.914 19.516 1 95.44 120 GLY A N 1
ATOM 956 C CA . GLY A 1 120 ? 11.375 7.711 19.781 1 95.44 120 GLY A CA 1
ATOM 957 C C . GLY A 1 120 ? 12.406 7.418 18.703 1 95.44 120 GLY A C 1
ATOM 958 O O . GLY A 1 120 ? 12.656 8.25 17.828 1 95.44 120 GLY A O 1
ATOM 959 N N . GLU A 1 121 ? 12.992 6.281 18.844 1 95.56 121 GLU A N 1
ATOM 960 C CA . GLU A 1 121 ? 14.008 5.871 17.891 1 95.56 121 GLU A CA 1
ATOM 961 C C . GLU A 1 121 ? 13.406 5.688 16.5 1 95.56 121 GLU A C 1
ATOM 963 O O . GLU A 1 121 ? 12.406 4.984 16.328 1 95.56 121 GLU A O 1
ATOM 968 N N . ALA A 1 122 ? 14.062 6.266 15.5 1 94 122 ALA A N 1
ATOM 969 C CA . ALA A 1 122 ? 13.57 6.238 14.125 1 94 122 ALA A CA 1
ATOM 970 C C . ALA A 1 122 ? 13.453 4.809 13.609 1 94 122 ALA A C 1
ATOM 972 O O . ALA A 1 122 ? 12.516 4.477 12.883 1 94 122 ALA A O 1
ATOM 973 N N . SER A 1 123 ? 14.336 3.969 14.062 1 92.75 123 SER A N 1
ATOM 974 C CA . SER A 1 123 ? 14.398 2.609 13.539 1 92.75 123 SER A CA 1
ATOM 975 C C . SER A 1 123 ? 13.211 1.776 14 1 92.75 123 SER A C 1
ATOM 977 O O . SER A 1 123 ? 12.883 0.76 13.391 1 92.75 123 SER A O 1
ATOM 979 N N . THR A 1 124 ? 12.562 2.234 15.086 1 95.12 124 THR A N 1
ATOM 980 C CA . THR A 1 124 ? 11.469 1.442 15.633 1 95.12 124 THR A CA 1
ATOM 981 C C . THR A 1 124 ? 10.125 2.131 15.383 1 95.12 124 THR A C 1
ATOM 983 O O . THR A 1 124 ? 9.102 1.708 15.914 1 95.12 124 THR A O 1
ATOM 986 N N . LEU A 1 125 ? 10.078 3.168 14.625 1 96.56 125 LEU A N 1
ATOM 987 C CA . LEU A 1 125 ? 8.875 3.955 14.398 1 96.56 125 LEU A CA 1
ATOM 988 C C . LEU A 1 125 ? 7.727 3.068 13.922 1 96.56 125 LEU A C 1
ATOM 990 O O . LEU A 1 125 ? 6.621 3.129 14.469 1 96.56 125 LEU A O 1
ATOM 994 N N . GLY A 1 126 ? 8.016 2.289 12.898 1 95.31 126 GLY A N 1
ATOM 995 C CA . GLY A 1 126 ? 6.977 1.447 12.32 1 95.31 126 GLY A CA 1
ATOM 996 C C . GLY A 1 126 ? 6.352 0.5 13.328 1 95.31 126 GLY A C 1
ATOM 997 O O . GLY A 1 126 ? 5.125 0.387 13.406 1 95.31 126 GLY A O 1
ATOM 998 N N . THR A 1 127 ? 7.203 -0.129 14.109 1 94.44 127 THR A N 1
ATOM 999 C CA . THR A 1 127 ? 6.738 -1.077 15.117 1 94.44 127 THR A CA 1
ATOM 1000 C C . THR A 1 127 ? 5.891 -0.373 16.172 1 94.44 127 THR A C 1
ATOM 1002 O O . THR A 1 127 ? 4.84 -0.88 16.578 1 94.44 127 THR A O 1
ATOM 1005 N N . ARG A 1 128 ? 6.352 0.781 16.562 1 96.19 128 ARG A N 1
ATOM 1006 C CA . ARG A 1 128 ? 5.609 1.539 17.562 1 96.19 128 ARG A CA 1
ATOM 1007 C C . ARG A 1 128 ? 4.266 2.008 17.016 1 96.19 128 ARG A C 1
ATOM 1009 O O . ARG A 1 128 ? 3.254 1.977 17.719 1 96.19 128 ARG A O 1
ATOM 1016 N N . ALA A 1 129 ? 4.223 2.406 15.766 1 96.5 129 ALA A N 1
ATOM 1017 C CA . ALA A 1 129 ? 2.979 2.855 15.141 1 96.5 129 ALA A CA 1
ATOM 1018 C C . ALA A 1 129 ? 1.984 1.705 15.008 1 96.5 129 ALA A C 1
ATOM 1020 O O . ALA A 1 129 ? 0.806 1.854 15.344 1 96.5 129 ALA A O 1
ATOM 1021 N N . LEU A 1 130 ? 2.514 0.563 14.508 1 94.44 130 LEU A N 1
ATOM 1022 C CA . LEU A 1 130 ? 1.659 -0.609 14.352 1 94.44 130 LEU A CA 1
ATOM 1023 C C . LEU A 1 130 ? 1.065 -1.035 15.688 1 94.44 130 LEU A C 1
ATOM 1025 O O . LEU A 1 130 ? -0.076 -1.498 15.742 1 94.44 130 LEU A O 1
ATOM 1029 N N . ALA A 1 131 ? 1.801 -0.848 16.734 1 93.75 131 ALA A N 1
ATOM 1030 C CA . ALA A 1 131 ? 1.371 -1.269 18.062 1 93.75 131 ALA A CA 1
ATOM 1031 C C . ALA A 1 131 ? 0.199 -0.423 18.562 1 93.75 131 ALA A C 1
ATOM 1033 O O . ALA A 1 131 ? -0.525 -0.825 19.469 1 93.75 131 ALA A O 1
ATOM 1034 N N . LEU A 1 132 ? -0.015 0.743 17.984 1 96.06 132 LEU A N 1
ATOM 1035 C CA . LEU A 1 132 ? -1.111 1.618 18.391 1 96.06 132 LEU A CA 1
ATOM 1036 C C . LEU A 1 132 ? -2.428 1.154 17.781 1 96.06 132 LEU A C 1
ATOM 1038 O O . LEU A 1 132 ? -3.5 1.608 18.188 1 96.06 132 LEU A O 1
ATOM 1042 N N . MET A 1 133 ? -2.383 0.199 16.797 1 95.25 133 MET A N 1
ATOM 1043 C CA . MET A 1 133 ? -3.557 -0.148 15.992 1 95.25 133 MET A CA 1
ATOM 1044 C C . MET A 1 133 ? -3.938 -1.611 16.203 1 95.25 133 MET A C 1
ATOM 1046 O O . MET A 1 133 ? -3.084 -2.441 16.516 1 95.25 133 MET A O 1
ATOM 1050 N N . ALA A 1 134 ? -5.23 -1.877 15.938 1 93.81 134 ALA A N 1
ATOM 1051 C CA . ALA A 1 134 ? -5.73 -3.24 16.094 1 93.81 134 ALA A CA 1
ATOM 1052 C C . ALA A 1 134 ? -5.445 -4.07 14.836 1 93.81 134 ALA A C 1
ATOM 1054 O O . ALA A 1 134 ? -5.645 -3.605 13.719 1 93.81 134 ALA A O 1
ATOM 1055 N N . ASP A 1 135 ? -5.023 -5.316 15.055 1 89.5 135 ASP A N 1
ATOM 1056 C CA . ASP A 1 135 ? -4.793 -6.219 13.938 1 89.5 135 ASP A CA 1
ATOM 1057 C C . ASP A 1 135 ? -6.047 -6.359 13.07 1 89.5 135 ASP A C 1
ATOM 1059 O O . ASP A 1 135 ? -5.961 -6.395 11.844 1 89.5 135 ASP A O 1
ATOM 1063 N N . GLU A 1 136 ? -7.156 -6.43 13.797 1 91.81 136 GLU A N 1
ATOM 1064 C CA . GLU A 1 136 ? -8.422 -6.551 13.078 1 91.81 136 GLU A CA 1
ATOM 1065 C C . GLU A 1 136 ? -8.664 -5.348 12.172 1 91.81 136 GLU A C 1
ATOM 1067 O O . GLU A 1 136 ? -9.227 -5.484 11.086 1 91.81 136 GLU A O 1
ATOM 1072 N N . GLY A 1 137 ? -8.211 -4.223 12.648 1 94.81 137 GLY A N 1
ATOM 1073 C CA . GLY A 1 137 ? -8.336 -3.016 11.844 1 94.81 137 GLY A CA 1
ATOM 1074 C C . GLY A 1 137 ? -7.398 -2.996 10.648 1 94.81 137 GLY A C 1
ATOM 1075 O O . GLY A 1 137 ? -7.824 -2.711 9.531 1 94.81 137 GLY A O 1
ATOM 1076 N N . LEU A 1 138 ? -6.168 -3.369 10.875 1 93.19 138 LEU A N 1
ATOM 1077 C CA . LEU A 1 138 ? -5.121 -3.328 9.859 1 93.19 138 LEU A CA 1
ATOM 1078 C C . LEU A 1 138 ? -5.434 -4.293 8.719 1 93.19 138 LEU A C 1
ATOM 1080 O O . LEU A 1 138 ? -4.918 -4.137 7.609 1 93.19 138 LEU A O 1
ATOM 1084 N N . THR A 1 139 ? -6.293 -5.27 8.992 1 92.88 139 THR A N 1
ATOM 1085 C CA . THR A 1 139 ? -6.535 -6.309 8 1 92.88 139 THR A CA 1
ATOM 1086 C C . THR A 1 139 ? -7.902 -6.129 7.352 1 92.88 139 THR A C 1
ATOM 1088 O O . THR A 1 139 ? -8.359 -6.992 6.598 1 92.88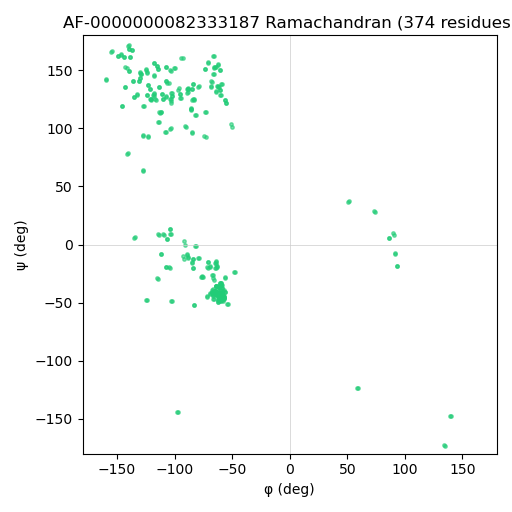 139 THR A O 1
ATOM 1091 N N . GLN A 1 140 ? -8.602 -5.074 7.672 1 94.06 140 GLN A N 1
ATOM 1092 C CA . GLN A 1 140 ? -9.875 -4.789 7.023 1 94.06 140 GLN A CA 1
ATOM 1093 C C . GLN A 1 140 ? -9.68 -4.508 5.535 1 94.06 140 GLN A C 1
ATOM 1095 O O . GLN A 1 140 ? -8.641 -3.988 5.125 1 94.06 140 GLN A O 1
ATOM 1100 N N . GLN A 1 141 ? -10.727 -4.797 4.824 1 90.94 141 GLN A N 1
ATOM 1101 C CA . GLN A 1 141 ? -10.695 -4.551 3.387 1 90.94 141 GLN A CA 1
ATOM 1102 C C . GLN A 1 141 ? -10.469 -3.074 3.086 1 90.94 141 GLN A C 1
ATOM 1104 O O . GLN A 1 141 ? -11.055 -2.205 3.736 1 90.94 141 GLN A O 1
ATOM 1109 N N . GLY A 1 142 ? -9.547 -2.877 2.172 1 92.5 142 GLY A N 1
ATOM 1110 C CA . GLY A 1 142 ? -9.297 -1.52 1.712 1 92.5 142 GLY A CA 1
ATOM 1111 C C . GLY A 1 142 ? -8.211 -0.809 2.502 1 92.5 142 GLY A C 1
ATOM 1112 O O . GLY A 1 142 ? -7.793 0.29 2.135 1 92.5 142 GLY A O 1
ATOM 1113 N N . ILE A 1 143 ? -7.715 -1.399 3.594 1 96.06 143 ILE A N 1
ATOM 1114 C CA . ILE A 1 143 ? -6.652 -0.788 4.387 1 96.06 143 ILE A CA 1
ATOM 1115 C C . ILE A 1 143 ? -5.293 -1.138 3.789 1 96.06 143 ILE A C 1
ATOM 1117 O O . ILE A 1 143 ? -5.055 -2.285 3.404 1 96.06 143 ILE A O 1
ATOM 1121 N N . SER A 1 144 ? -4.469 -0.166 3.674 1 96.5 144 SER A N 1
ATOM 1122 C CA . SER A 1 144 ? -3.098 -0.349 3.205 1 96.5 144 SER A CA 1
ATOM 1123 C C . SER A 1 144 ? -2.098 0.319 4.145 1 96.5 144 SER A C 1
ATOM 1125 O O . SER A 1 144 ? -2.373 1.388 4.691 1 96.5 144 SER A O 1
ATOM 1127 N N . ILE A 1 145 ? -0.989 -0.32 4.301 1 96.81 145 ILE A N 1
ATOM 1128 C CA . ILE A 1 145 ? 0.106 0.177 5.129 1 96.81 145 ILE A CA 1
ATOM 1129 C C . ILE A 1 145 ? 1.379 0.28 4.293 1 9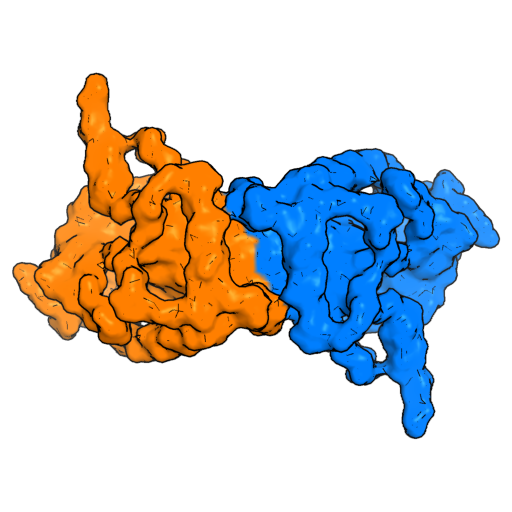6.81 145 ILE A C 1
ATOM 1131 O O . ILE A 1 145 ? 1.695 -0.627 3.518 1 96.81 145 ILE A O 1
ATOM 1135 N N . LYS A 1 146 ? 2.09 1.376 4.484 1 96.25 146 LYS A N 1
ATOM 1136 C CA . LYS A 1 146 ? 3.342 1.557 3.756 1 96.25 146 LYS A CA 1
ATOM 1137 C C . LYS A 1 146 ? 4.391 2.242 4.625 1 96.25 146 LYS A C 1
ATOM 1139 O O . LYS A 1 146 ? 4.094 3.223 5.309 1 96.25 146 LYS A O 1
ATOM 1144 N N . THR A 1 147 ? 5.57 1.734 4.586 1 94.81 147 THR A N 1
ATOM 1145 C CA . THR A 1 147 ? 6.711 2.352 5.258 1 94.81 147 THR A CA 1
ATOM 1146 C C . THR A 1 147 ? 7.66 2.98 4.242 1 94.81 147 THR A C 1
ATOM 1148 O O . THR A 1 147 ? 8.078 2.324 3.289 1 94.81 147 THR A O 1
ATOM 1151 N N . SER A 1 148 ? 7.934 4.223 4.48 1 93 148 SER A N 1
ATOM 1152 C CA . SER A 1 148 ? 8.82 4.949 3.58 1 93 148 SER A CA 1
ATOM 1153 C C . SER A 1 148 ? 9.773 5.859 4.355 1 93 148 SER A C 1
ATOM 1155 O O . SER A 1 148 ? 9.719 5.914 5.586 1 93 148 SER A O 1
ATOM 1157 N N . ALA A 1 149 ? 10.734 6.414 3.582 1 88.88 149 ALA A N 1
ATOM 1158 C CA . ALA A 1 149 ? 11.656 7.41 4.117 1 88.88 149 ALA A CA 1
ATOM 1159 C C . ALA A 1 149 ? 11.945 8.5 3.09 1 88.88 149 ALA A C 1
ATOM 1161 O O . ALA A 1 149 ? 13 8.492 2.449 1 88.88 149 ALA A O 1
ATOM 1162 N N . PRO A 1 150 ? 10.984 9.398 2.969 1 81.19 150 PRO A N 1
ATOM 1163 C CA . PRO A 1 150 ? 11.211 10.469 1.997 1 81.19 150 PRO A CA 1
ATOM 1164 C C . PRO A 1 150 ? 12.43 11.328 2.336 1 81.19 150 PRO A C 1
ATOM 1166 O O . PRO A 1 150 ? 12.711 11.562 3.514 1 81.19 150 PRO A O 1
ATOM 1169 N N . LYS A 1 151 ? 13.219 11.602 1.332 1 78.12 151 LYS A N 1
ATOM 1170 C CA . LYS A 1 151 ? 14.438 12.383 1.549 1 78.12 151 LYS A CA 1
ATOM 1171 C C . LYS A 1 151 ? 14.336 13.75 0.881 1 78.12 151 LYS A C 1
ATOM 1173 O O . LYS A 1 151 ? 14.07 13.844 -0.319 1 78.12 151 LYS A O 1
ATOM 1178 N N . GLY A 1 152 ? 14.312 14.719 1.646 1 72.44 152 GLY A N 1
ATOM 1179 C CA . GLY A 1 152 ? 14.43 16.078 1.128 1 72.44 152 GLY A CA 1
ATOM 1180 C C . GLY A 1 152 ? 15.852 16.594 1.116 1 72.44 152 GLY A C 1
ATOM 1181 O O . GLY A 1 152 ? 16.734 16.016 1.748 1 72.44 152 GLY A O 1
ATOM 1182 N N . ALA A 1 153 ? 16.047 17.625 0.29 1 76.06 153 ALA A N 1
ATOM 1183 C CA . ALA A 1 153 ? 17.359 18.25 0.253 1 76.06 153 ALA A CA 1
ATOM 1184 C C . ALA A 1 153 ? 17.781 18.734 1.64 1 76.06 153 ALA A C 1
ATOM 1186 O O . ALA A 1 153 ? 17 19.375 2.348 1 76.06 153 ALA A O 1
ATOM 1187 N N . GLY A 1 154 ? 18.953 18.234 2.041 1 76.75 154 GLY A N 1
ATOM 1188 C CA . GLY A 1 154 ? 19.531 18.719 3.285 1 76.75 154 GLY A CA 1
ATOM 1189 C C . GLY A 1 154 ? 19.031 17.969 4.504 1 76.75 154 GLY A C 1
ATOM 1190 O O . GLY A 1 154 ? 19.281 18.391 5.641 1 76.75 154 GLY A O 1
ATOM 1191 N N . GLU A 1 155 ? 18.297 16.984 4.25 1 78.44 155 GLU A N 1
ATOM 1192 C CA . GLU A 1 155 ? 17.734 16.234 5.379 1 78.44 155 GLU A CA 1
ATOM 1193 C C . GLU A 1 155 ? 18.844 15.648 6.25 1 78.44 155 GLU A C 1
ATOM 1195 O O . GLU A 1 155 ? 19.766 15.008 5.742 1 78.44 155 GLU A O 1
ATOM 1200 N N . ARG A 1 156 ? 18.75 15.914 7.605 1 85.69 156 ARG A N 1
ATOM 1201 C CA . ARG A 1 156 ? 19.766 15.469 8.555 1 85.69 156 ARG A CA 1
ATOM 1202 C C . ARG A 1 156 ? 19.203 14.438 9.523 1 85.69 156 ARG A C 1
ATOM 1204 O O . ARG A 1 156 ? 19.906 13.516 9.938 1 85.69 156 ARG A O 1
ATOM 1211 N N . LEU A 1 157 ? 17.875 14.609 9.75 1 90.56 157 LEU A N 1
ATOM 1212 C CA . LEU A 1 157 ? 17.234 13.68 10.68 1 90.56 157 LEU A CA 1
ATOM 1213 C C . LEU A 1 157 ? 16.594 12.516 9.93 1 90.56 157 LEU A C 1
ATOM 1215 O O . LEU A 1 157 ? 15.867 12.727 8.953 1 90.56 157 LEU A O 1
ATOM 1219 N N . PRO A 1 158 ? 17.016 11.266 10.398 1 91.19 158 PRO A N 1
ATOM 1220 C CA . PRO A 1 158 ? 16.266 10.148 9.828 1 91.19 158 PRO A CA 1
ATOM 1221 C C . PRO A 1 158 ? 14.75 10.281 10.047 1 91.19 158 PRO A C 1
ATOM 1223 O O . PRO A 1 158 ? 14.305 10.422 11.188 1 91.19 158 PRO A O 1
ATOM 1226 N N . ASN A 1 159 ? 13.977 10.289 8.984 1 91.81 159 ASN A N 1
ATOM 1227 C CA . ASN A 1 159 ? 12.539 10.547 9.102 1 91.81 159 ASN A CA 1
ATOM 1228 C C . ASN A 1 159 ? 11.719 9.453 8.422 1 91.81 159 ASN A C 1
ATOM 1230 O O . ASN A 1 159 ? 10.961 9.734 7.492 1 91.81 159 ASN A O 1
ATOM 1234 N N . PRO A 1 160 ? 11.875 8.203 8.984 1 94.75 160 PRO A N 1
ATOM 1235 C CA . PRO A 1 160 ? 10.969 7.184 8.445 1 94.75 160 PRO A CA 1
ATOM 1236 C C . PRO A 1 160 ? 9.5 7.523 8.664 1 94.75 160 PRO A C 1
ATOM 1238 O O . PRO A 1 160 ? 9.156 8.203 9.633 1 94.75 160 PRO A O 1
ATOM 1241 N N . THR A 1 161 ? 8.656 7.062 7.75 1 96.19 161 THR A N 1
ATOM 1242 C CA . THR A 1 161 ? 7.227 7.324 7.848 1 96.19 161 THR A CA 1
ATOM 1243 C C . THR A 1 161 ? 6.426 6.047 7.625 1 96.19 161 THR A C 1
ATOM 1245 O O . THR A 1 161 ? 6.723 5.27 6.715 1 96.19 161 THR A O 1
ATOM 1248 N N . LEU A 1 162 ? 5.531 5.746 8.5 1 97.69 162 LEU A N 1
ATOM 1249 C CA . LEU A 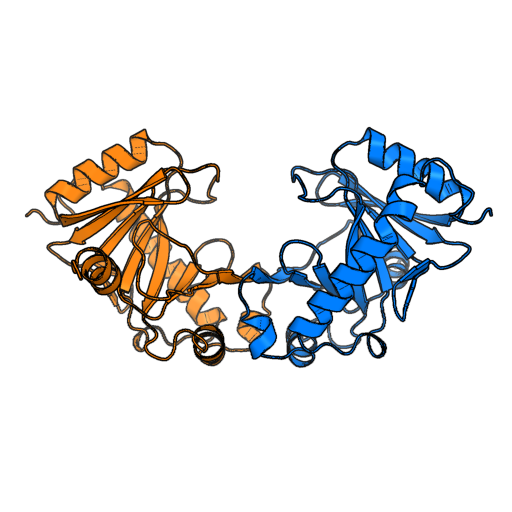1 162 ? 4.52 4.719 8.273 1 97.69 162 LEU A CA 1
ATOM 1250 C C . LEU A 1 162 ? 3.174 5.348 7.934 1 97.69 162 LEU A C 1
ATOM 1252 O O . LEU A 1 162 ? 2.686 6.215 8.664 1 97.69 162 LEU A O 1
ATOM 1256 N N . ALA A 1 163 ? 2.629 4.957 6.836 1 98.12 163 ALA A N 1
ATOM 1257 C CA . ALA A 1 163 ? 1.336 5.465 6.387 1 98.12 163 ALA A CA 1
ATOM 1258 C C . ALA A 1 163 ? 0.28 4.363 6.395 1 98.12 163 ALA A C 1
ATOM 1260 O O . ALA A 1 163 ? 0.55 3.232 5.98 1 98.12 163 ALA A O 1
ATOM 1261 N N . VAL A 1 164 ? -0.863 4.641 6.875 1 98 164 VAL A N 1
ATOM 1262 C CA . VAL A 1 164 ? -2.027 3.766 6.828 1 98 164 VAL A CA 1
ATOM 1263 C C . VAL A 1 164 ? -3.191 4.488 6.152 1 98 164 VAL A C 1
ATOM 1265 O O . VAL A 1 164 ? -3.523 5.617 6.516 1 98 164 VAL A O 1
ATOM 1268 N N . THR A 1 165 ? -3.818 3.871 5.16 1 97.88 165 THR A N 1
ATOM 1269 C CA . THR A 1 165 ? -4.867 4.523 4.383 1 97.88 165 THR A CA 1
ATOM 1270 C C . THR A 1 165 ? -6.004 3.553 4.082 1 97.88 165 THR A C 1
ATOM 1272 O O . THR A 1 165 ? -5.793 2.34 4.027 1 97.88 165 THR A O 1
ATOM 1275 N N . ASP A 1 166 ? -7.172 4.094 3.982 1 96.62 166 ASP A N 1
ATOM 1276 C CA . ASP A 1 166 ? -8.297 3.309 3.484 1 96.62 166 ASP A CA 1
ATOM 1277 C C . ASP A 1 166 ? -8.633 3.684 2.043 1 96.62 166 ASP A C 1
ATOM 1279 O O . ASP A 1 166 ? -9.742 3.422 1.569 1 96.62 166 ASP A O 1
ATOM 1283 N N . GLY A 1 167 ? -7.711 4.43 1.386 1 93.56 167 GLY A N 1
ATOM 1284 C CA . GLY A 1 167 ? -7.934 4.863 0.014 1 93.56 167 GLY A CA 1
ATOM 1285 C C . GLY A 1 167 ? -8.57 6.238 -0.083 1 93.56 167 GLY A C 1
ATOM 1286 O O . GLY A 1 167 ? -8.5 6.887 -1.129 1 93.56 167 GLY A O 1
ATOM 1287 N N . GLN A 1 168 ? -9.164 6.684 0.994 1 95.25 168 GLN A N 1
ATOM 1288 C CA . GLN A 1 168 ? -9.82 7.988 1.019 1 95.25 168 GLN A CA 1
ATOM 1289 C C . GLN A 1 168 ? -8.961 9.016 1.755 1 95.25 168 GLN A C 1
ATOM 1291 O O . GLN A 1 168 ? -8.789 10.141 1.28 1 95.25 168 GLN A O 1
ATOM 1296 N N . VAL A 1 169 ? -8.508 8.648 2.889 1 97.88 169 VAL A N 1
ATOM 1297 C CA . VAL A 1 169 ? -7.633 9.484 3.703 1 97.88 169 VAL A CA 1
ATOM 1298 C C . VAL A 1 169 ? -6.5 8.641 4.285 1 97.88 169 VAL A C 1
ATOM 1300 O O . VAL A 1 169 ? -6.523 7.41 4.191 1 97.88 169 VAL A O 1
ATOM 1303 N N . THR A 1 170 ? -5.484 9.336 4.828 1 98.19 170 THR A N 1
ATOM 1304 C CA . THR A 1 170 ? -4.305 8.648 5.328 1 98.19 170 THR A CA 1
ATOM 1305 C C . THR A 1 170 ? -3.875 9.219 6.68 1 98.19 170 THR A C 1
ATOM 1307 O O . THR A 1 170 ? -3.99 10.422 6.914 1 98.19 170 THR A O 1
ATOM 1310 N N . ILE A 1 171 ? -3.482 8.391 7.52 1 98.38 171 ILE A N 1
ATOM 1311 C CA . ILE A 1 171 ? -2.781 8.766 8.742 1 98.38 171 ILE A CA 1
ATOM 1312 C C . ILE A 1 171 ? -1.321 8.328 8.656 1 98.38 171 ILE A C 1
ATOM 1314 O O . ILE A 1 171 ? -1.034 7.16 8.367 1 98.38 171 ILE A O 1
ATOM 1318 N N . LYS A 1 172 ? -0.466 9.258 8.844 1 98.31 172 LYS A N 1
ATOM 1319 C CA . LYS A 1 172 ? 0.962 8.961 8.797 1 98.31 172 LYS A CA 1
ATOM 1320 C C . LYS A 1 172 ? 1.609 9.172 10.164 1 98.31 172 LYS A C 1
ATOM 1322 O O . LYS A 1 172 ? 1.154 10.008 10.953 1 98.31 172 LYS A O 1
ATOM 1327 N N . PHE A 1 173 ? 2.641 8.438 10.414 1 98.25 173 PHE A N 1
ATOM 1328 C CA . PHE A 1 173 ? 3.441 8.562 11.625 1 98.25 173 PHE A CA 1
ATOM 1329 C C . PHE A 1 173 ? 4.895 8.883 11.281 1 98.25 173 PHE A C 1
ATOM 1331 O O . PHE A 1 173 ? 5.465 8.289 10.359 1 98.25 173 PHE A O 1
ATOM 1338 N N . HIS A 1 174 ? 5.473 9.789 11.914 1 97.69 174 HIS A N 1
ATOM 1339 C CA . HIS A 1 174 ? 6.883 10.133 11.773 1 97.69 174 HIS A CA 1
ATOM 1340 C C . HIS A 1 174 ? 7.48 10.555 13.117 1 97.69 174 HIS A C 1
ATOM 1342 O O . HIS A 1 174 ? 6.746 10.906 14.039 1 97.69 174 HIS A O 1
ATOM 1348 N N . PRO A 1 175 ? 8.781 10.523 13.227 1 97 175 PRO A N 1
ATOM 1349 C CA . PRO A 1 175 ? 9.383 10.719 14.555 1 97 175 PRO A CA 1
ATOM 1350 C C . PRO A 1 175 ? 9.57 12.195 14.898 1 97 175 PRO A C 1
ATOM 1352 O O . PRO A 1 175 ? 9.742 12.539 16.078 1 97 175 PRO A O 1
ATOM 1355 N N . TRP A 1 176 ? 9.492 13.133 13.859 1 96.19 176 TRP A N 1
ATOM 1356 C CA . TRP A 1 176 ? 9.805 14.547 14.078 1 96.19 176 TRP A CA 1
ATOM 1357 C C . TRP A 1 176 ? 8.703 15.438 13.523 1 96.19 176 TRP A C 1
ATOM 1359 O O . TRP A 1 176 ? 8.062 15.102 12.523 1 96.19 176 TRP A O 1
ATOM 1369 N N . SER A 1 177 ? 8.562 16.562 14.234 1 96.69 177 SER A N 1
ATOM 1370 C CA . SER A 1 177 ? 7.688 17.547 13.633 1 96.69 177 SER A CA 1
ATOM 1371 C C . SER A 1 177 ? 8.328 18.188 12.398 1 96.69 177 SER A C 1
ATOM 1373 O O . SER A 1 177 ? 9.555 18.203 12.281 1 96.69 177 SER A O 1
ATOM 1375 N N . LEU A 1 178 ? 7.516 18.688 11.539 1 95.31 178 LEU A N 1
ATOM 1376 C CA . LEU A 1 178 ? 8.047 19.359 10.367 1 95.31 178 LEU A CA 1
ATOM 1377 C C . LEU A 1 178 ? 8.938 20.531 10.773 1 95.31 178 LEU A C 1
ATOM 1379 O O . LEU A 1 178 ? 9.953 20.812 10.125 1 95.31 178 LEU A O 1
ATOM 1383 N N . LYS A 1 179 ? 8.578 21.203 11.789 1 95.44 179 LYS A N 1
ATOM 1384 C CA . LYS A 1 179 ? 9.383 22.328 12.25 1 95.44 179 LYS A CA 1
ATOM 1385 C C . LYS A 1 179 ? 10.766 21.875 12.703 1 95.44 179 LYS A C 1
ATOM 1387 O O . LYS A 1 179 ? 11.766 22.531 12.43 1 95.44 179 LYS A O 1
ATOM 1392 N N . GLU A 1 180 ? 10.805 20.766 13.391 1 95 180 GLU A N 1
ATOM 1393 C CA . GLU A 1 180 ? 12.094 20.203 13.805 1 95 180 GLU A CA 1
ATOM 1394 C C . GLU A 1 180 ? 12.93 19.781 12.602 1 95 180 GLU A C 1
ATOM 1396 O O . GLU A 1 180 ? 14.141 19.969 12.594 1 95 180 GLU A O 1
ATOM 1401 N N . ILE A 1 181 ? 12.266 19.156 11.641 1 93.25 181 ILE A N 1
ATOM 1402 C CA . ILE A 1 181 ? 12.961 18.734 10.43 1 93.25 181 ILE A CA 1
ATOM 1403 C C . ILE A 1 181 ? 13.555 19.953 9.727 1 93.25 181 ILE A C 1
ATOM 1405 O O . ILE A 1 181 ? 14.734 19.953 9.367 1 93.25 181 ILE A O 1
ATOM 1409 N N . VAL A 1 182 ? 12.773 20.969 9.555 1 93.25 182 VAL A N 1
ATOM 1410 C CA . VAL A 1 182 ? 13.211 22.188 8.867 1 93.25 182 VAL A CA 1
ATOM 1411 C C . VAL A 1 182 ? 14.336 22.844 9.656 1 93.25 182 VAL A C 1
ATOM 1413 O O . VAL A 1 182 ? 15.32 23.297 9.078 1 93.25 182 VAL A O 1
ATOM 1416 N N . ALA A 1 183 ? 14.203 22.922 10.969 1 93.44 183 ALA A N 1
ATOM 1417 C CA . ALA A 1 183 ? 15.234 23.516 11.812 1 93.44 183 ALA A CA 1
ATOM 1418 C C . ALA A 1 183 ? 16.547 22.766 11.68 1 93.44 183 ALA A C 1
ATOM 1420 O O . ALA A 1 183 ? 17.625 23.375 11.672 1 93.44 183 ALA A O 1
ATOM 1421 N N . SER A 1 184 ? 16.438 21.453 11.586 1 90.75 184 SER A N 1
ATOM 1422 C CA . SER A 1 184 ? 17.625 20.625 11.492 1 90.75 184 SER A CA 1
ATOM 1423 C C . SER A 1 184 ? 18.375 20.859 10.18 1 90.75 184 SER A C 1
ATOM 1425 O O . SER A 1 184 ? 19.578 20.688 10.102 1 90.75 184 SER A O 1
ATOM 1427 N N . GLU A 1 185 ? 17.641 21.234 9.141 1 89.69 185 GLU A N 1
ATOM 1428 C CA . GLU A 1 185 ? 18.234 21.469 7.824 1 89.69 185 GLU A CA 1
ATOM 1429 C C . GLU A 1 185 ? 18.969 22.797 7.777 1 89.69 185 GLU A C 1
ATOM 1431 O O . GLU A 1 185 ? 19.844 23 6.934 1 89.69 185 GLU A O 1
ATOM 1436 N N . ASN A 1 186 ? 18.547 23.672 8.57 1 83.19 186 ASN A N 1
ATOM 1437 C CA . ASN A 1 186 ? 19.125 25.016 8.555 1 83.19 186 ASN A CA 1
ATOM 1438 C C . ASN A 1 186 ? 20.266 25.156 9.547 1 83.19 186 ASN A C 1
ATOM 1440 O O . ASN A 1 186 ? 20.953 26.172 9.578 1 83.19 186 ASN A O 1
ATOM 1444 N N . GLU A 1 187 ? 20.5 24.203 10.43 1 70.12 187 GLU A N 1
ATOM 1445 C CA . GLU A 1 187 ? 21.609 24.297 11.375 1 70.12 187 GLU A CA 1
ATOM 1446 C C . GLU A 1 187 ? 22.938 24.047 10.68 1 70.12 187 GLU A C 1
ATOM 1448 O O . GLU A 1 187 ? 23.078 23.094 9.914 1 70.12 187 GLU A O 1
ATOM 1453 N N . VAL A 1 188 ? 23.609 25.141 10.227 1 56.12 188 VAL A N 1
ATOM 1454 C CA . VAL A 1 188 ? 24.984 25.109 9.734 1 56.12 188 VAL A CA 1
ATOM 1455 C C . VAL A 1 188 ? 25.875 24.406 10.75 1 56.12 188 VAL A C 1
ATOM 1457 O O . VAL A 1 188 ? 25.891 24.75 11.93 1 56.12 188 VAL A O 1
ATOM 1460 N N . GLN A 1 189 ? 26.266 23.094 10.461 1 41.84 189 GLN A N 1
ATOM 1461 C CA . GLN A 1 189 ? 27.469 22.688 11.203 1 41.84 189 GLN A CA 1
ATOM 1462 C C . GLN A 1 189 ? 28.656 23.578 10.859 1 41.84 189 GLN A C 1
ATOM 1464 O O . GLN A 1 189 ? 28.891 23.875 9.688 1 41.84 189 GLN A O 1
ATOM 1469 N N . MET B 1 1 ? 2.246 -33.125 -23.672 1 63.72 1 MET B N 1
ATOM 1470 C CA . MET B 1 1 ? 2.506 -31.703 -23.453 1 63.72 1 MET B CA 1
ATOM 1471 C C . MET B 1 1 ? 3.986 -31.453 -23.188 1 63.72 1 MET B C 1
ATOM 1473 O O . MET B 1 1 ? 4.645 -32.25 -22.516 1 63.72 1 MET B O 1
ATOM 1477 N N . SER B 1 2 ? 4.582 -30.484 -23.969 1 71.69 2 SER B N 1
ATOM 1478 C CA . SER B 1 2 ? 6.02 -30.234 -23.906 1 71.69 2 SER B CA 1
ATOM 1479 C C . SER B 1 2 ? 6.406 -29.5 -22.625 1 71.69 2 SER B C 1
ATOM 1481 O O . SER B 1 2 ? 5.551 -28.906 -21.969 1 71.69 2 SER B O 1
ATOM 1483 N N . ASP B 1 3 ? 7.562 -29.719 -22.203 1 82.94 3 ASP B N 1
ATOM 1484 C CA . ASP B 1 3 ? 8.164 -28.969 -21.109 1 82.94 3 ASP B CA 1
ATOM 1485 C C . ASP B 1 3 ? 8.25 -27.484 -21.438 1 82.94 3 ASP B C 1
ATOM 1487 O O . ASP B 1 3 ? 8.438 -27.109 -22.594 1 82.94 3 ASP B O 1
ATOM 1491 N N . ILE B 1 4 ? 7.93 -26.688 -20.453 1 84.5 4 ILE B N 1
ATOM 1492 C CA . ILE B 1 4 ? 7.938 -25.234 -20.609 1 84.5 4 ILE B CA 1
ATOM 1493 C C . ILE B 1 4 ? 9.234 -24.797 -21.281 1 84.5 4 ILE B C 1
ATOM 1495 O O . ILE B 1 4 ? 9.266 -23.781 -21.984 1 84.5 4 ILE B O 1
ATOM 1499 N N . ASN B 1 5 ? 10.289 -25.609 -21.172 1 84.38 5 ASN B N 1
ATOM 1500 C CA . ASN B 1 5 ? 11.594 -25.312 -21.75 1 84.38 5 ASN B CA 1
ATOM 1501 C C . ASN B 1 5 ? 11.562 -25.422 -23.266 1 84.38 5 ASN B C 1
ATOM 1503 O O . ASN B 1 5 ? 12.461 -24.922 -23.953 1 84.38 5 ASN B O 1
ATOM 1507 N N . HIS B 1 6 ? 10.539 -26.031 -23.766 1 82.62 6 HIS B N 1
ATOM 1508 C CA . HIS B 1 6 ? 10.484 -26.266 -25.203 1 82.62 6 HIS B CA 1
ATOM 1509 C C . HIS B 1 6 ? 9.523 -25.297 -25.875 1 82.62 6 HIS B C 1
ATOM 1511 O O . HIS B 1 6 ? 9.156 -25.5 -27.031 1 82.62 6 HIS B O 1
ATOM 1517 N N . ALA B 1 7 ? 9.07 -24.344 -25.125 1 89.56 7 ALA B N 1
ATOM 1518 C CA . ALA B 1 7 ? 8.211 -23.312 -25.703 1 89.56 7 ALA B CA 1
ATOM 1519 C C . ALA B 1 7 ? 8.969 -22.016 -25.922 1 89.56 7 ALA B C 1
ATOM 1521 O O . ALA B 1 7 ? 9.172 -21.234 -24.984 1 89.56 7 ALA B O 1
ATOM 1522 N N . PRO B 1 8 ? 9.406 -21.766 -27.188 1 93.12 8 PRO B N 1
ATOM 1523 C CA . PRO B 1 8 ? 10.203 -20.562 -27.453 1 93.12 8 PRO B CA 1
ATOM 1524 C C . PRO B 1 8 ? 9.484 -19.281 -27.031 1 93.12 8 PRO B C 1
ATOM 1526 O O . PRO B 1 8 ? 10.133 -18.297 -26.656 1 93.12 8 PRO B O 1
ATOM 1529 N N . GLU B 1 9 ? 8.07 -19.25 -27.031 1 96.19 9 GLU B N 1
ATOM 1530 C CA . GLU B 1 9 ? 7.262 -18.094 -26.656 1 96.19 9 GLU B CA 1
ATOM 1531 C C . GLU B 1 9 ? 7.461 -17.734 -25.188 1 96.19 9 GLU B C 1
ATOM 1533 O O . GLU B 1 9 ? 7.102 -16.641 -24.766 1 96.19 9 GLU B O 1
ATOM 1538 N N . LEU B 1 10 ? 8.078 -18.688 -24.438 1 97.25 10 LEU B N 1
ATOM 1539 C CA . LEU B 1 10 ? 8.188 -18.5 -22.984 1 97.25 10 LEU B CA 1
ATOM 1540 C C . LEU B 1 10 ? 9.648 -18.328 -22.562 1 97.25 10 LEU B C 1
ATOM 1542 O O . LEU B 1 10 ? 9.961 -18.359 -21.375 1 97.25 10 LEU B O 1
ATOM 1546 N N . ALA B 1 11 ? 10.547 -18.203 -23.5 1 95.94 11 ALA B N 1
ATOM 1547 C CA . ALA B 1 11 ? 11.984 -18.141 -23.219 1 95.94 11 ALA B CA 1
ATOM 1548 C C . ALA B 1 11 ? 12.305 -16.984 -22.266 1 95.94 11 ALA B C 1
ATOM 1550 O O . ALA B 1 11 ? 13.156 -17.125 -21.391 1 95.94 11 ALA B O 1
ATOM 1551 N N . ASP B 1 12 ? 11.672 -15.898 -22.438 1 96.69 12 ASP B N 1
ATOM 1552 C CA . ASP B 1 12 ? 11.953 -14.719 -21.625 1 96.69 12 ASP B CA 1
ATOM 1553 C C . ASP B 1 12 ? 11.531 -14.953 -20.172 1 96.69 12 ASP B C 1
ATOM 1555 O O . ASP B 1 12 ? 12.242 -14.57 -19.234 1 96.69 12 ASP B O 1
ATOM 1559 N N . ILE B 1 13 ? 10.375 -15.57 -19.938 1 96.5 13 ILE B N 1
ATOM 1560 C CA . ILE B 1 13 ? 9.93 -15.742 -18.547 1 96.5 13 ILE B CA 1
ATOM 1561 C C . ILE B 1 13 ? 10.719 -16.875 -17.891 1 96.5 13 ILE B C 1
ATOM 1563 O O . ILE B 1 13 ? 10.93 -16.859 -16.672 1 96.5 13 ILE B O 1
ATOM 1567 N N . LEU B 1 14 ? 11.172 -17.844 -18.719 1 95.88 14 LEU B N 1
ATOM 1568 C CA . LEU B 1 14 ? 12.07 -18.844 -18.141 1 95.88 14 LEU B CA 1
ATOM 1569 C C . LEU B 1 14 ? 13.391 -18.203 -17.703 1 95.88 14 LEU B C 1
ATOM 1571 O O . LEU B 1 14 ? 13.914 -18.531 -16.641 1 95.88 14 LEU B O 1
ATOM 1575 N N . ALA B 1 15 ? 13.859 -17.312 -18.5 1 96.5 15 ALA B N 1
ATOM 1576 C CA . ALA B 1 15 ? 15.102 -16.609 -18.172 1 96.5 15 ALA B CA 1
ATOM 1577 C C . ALA B 1 15 ? 14.914 -15.711 -16.953 1 96.5 15 ALA B C 1
ATOM 1579 O O . ALA B 1 15 ? 15.883 -15.414 -16.25 1 96.5 15 ALA B O 1
ATOM 1580 N N . ASP B 1 16 ? 13.703 -15.281 -16.719 1 97.69 16 ASP B N 1
ATOM 1581 C CA . ASP B 1 16 ? 13.398 -14.344 -15.648 1 97.69 16 ASP B CA 1
ATOM 1582 C C . ASP B 1 16 ? 13.211 -15.078 -14.32 1 97.69 16 ASP B C 1
ATOM 1584 O O . ASP B 1 16 ? 13.211 -14.453 -13.258 1 97.69 16 ASP B O 1
ATOM 1588 N N . LEU B 1 17 ? 13.094 -16.406 -14.328 1 97.56 17 LEU B N 1
ATOM 1589 C CA . LEU B 1 17 ? 12.68 -17.203 -13.172 1 97.56 17 LEU B CA 1
ATOM 1590 C C . LEU B 1 17 ? 13.711 -17.109 -12.062 1 97.56 17 LEU B C 1
ATOM 1592 O O . LEU B 1 17 ? 13.359 -16.953 -10.891 1 97.56 17 LEU B O 1
ATOM 1596 N N . PRO B 1 18 ? 15 -17.125 -12.352 1 97.69 18 PRO B N 1
ATOM 1597 C CA . PRO B 1 18 ? 15.984 -17.016 -11.273 1 97.69 18 PRO B CA 1
ATOM 1598 C C . PRO B 1 18 ? 15.93 -15.672 -10.562 1 97.69 18 PRO B C 1
ATOM 1600 O O . PRO B 1 18 ? 16.047 -15.617 -9.336 1 97.69 18 PRO B O 1
ATOM 1603 N N . ARG B 1 19 ? 15.75 -14.633 -11.305 1 97.88 19 ARG B N 1
ATOM 1604 C CA . ARG B 1 19 ? 15.602 -13.32 -10.688 1 97.88 19 ARG B CA 1
ATOM 1605 C C . ARG B 1 19 ? 14.422 -13.297 -9.719 1 97.88 19 ARG B C 1
ATOM 1607 O O . ARG B 1 19 ? 14.539 -12.805 -8.594 1 97.88 19 ARG B O 1
ATOM 1614 N N . PHE B 1 20 ? 13.375 -13.781 -10.195 1 98.38 20 PHE B N 1
ATOM 1615 C CA . PHE B 1 20 ? 12.156 -13.805 -9.398 1 98.38 20 PHE B CA 1
ATOM 1616 C C . PHE B 1 20 ? 12.344 -14.641 -8.133 1 98.38 20 PHE B C 1
ATOM 1618 O O . PHE B 1 20 ? 11.969 -14.211 -7.039 1 98.38 20 PHE B O 1
ATOM 1625 N N . THR B 1 21 ? 12.883 -15.797 -8.297 1 98.06 21 THR B N 1
ATOM 1626 C CA . THR B 1 21 ? 13.094 -16.703 -7.18 1 98.06 21 THR B CA 1
ATOM 1627 C C . THR B 1 21 ? 13.961 -16.062 -6.105 1 98.06 21 THR B C 1
ATOM 1629 O O . THR B 1 21 ? 13.641 -16.125 -4.918 1 98.06 21 THR B O 1
ATOM 1632 N N . ASN B 1 22 ? 14.977 -15.414 -6.5 1 98.19 22 ASN B N 1
ATOM 1633 C CA . ASN B 1 22 ? 15.852 -14.719 -5.562 1 98.19 22 ASN B CA 1
ATOM 1634 C C . ASN B 1 22 ? 15.125 -13.57 -4.867 1 98.19 22 ASN B C 1
ATOM 1636 O O . ASN B 1 22 ? 15.289 -13.359 -3.666 1 98.19 22 ASN B O 1
ATOM 1640 N N . ALA B 1 23 ? 14.344 -12.867 -5.629 1 98.12 23 ALA B N 1
ATOM 1641 C CA . ALA B 1 23 ? 13.617 -11.727 -5.086 1 98.12 23 ALA B CA 1
ATOM 1642 C C . ALA B 1 23 ? 12.602 -12.172 -4.039 1 98.12 23 ALA B C 1
ATOM 1644 O O . ALA B 1 23 ? 12.469 -11.547 -2.986 1 98.12 23 ALA B O 1
ATOM 1645 N N . ILE B 1 24 ? 11.93 -13.266 -4.32 1 98.06 24 ILE B N 1
ATOM 1646 C CA . ILE B 1 24 ? 10.93 -13.781 -3.389 1 98.06 24 ILE B CA 1
ATOM 1647 C C . ILE B 1 24 ? 11.617 -14.281 -2.119 1 98.06 24 ILE B C 1
ATOM 1649 O O . ILE B 1 24 ? 11.117 -14.07 -1.013 1 98.06 24 ILE B O 1
ATOM 1653 N N . GLN B 1 25 ? 12.68 -14.914 -2.307 1 97.75 25 GLN B N 1
ATOM 1654 C CA . GLN B 1 25 ? 13.438 -15.383 -1.149 1 97.75 25 GLN B CA 1
ATOM 1655 C C . GLN B 1 25 ? 13.898 -14.219 -0.275 1 97.75 25 GLN B C 1
ATOM 1657 O O . GLN B 1 25 ? 13.82 -14.297 0.953 1 97.75 25 GLN B O 1
ATOM 1662 N N . HIS B 1 26 ? 14.375 -13.258 -0.885 1 98.06 26 HIS B N 1
ATOM 1663 C CA . HIS B 1 26 ? 14.82 -12.078 -0.15 1 98.06 26 HIS B CA 1
ATOM 1664 C C . HIS B 1 26 ? 13.664 -11.422 0.594 1 98.06 26 HIS B C 1
ATOM 1666 O O . HIS B 1 26 ? 13.797 -11.062 1.767 1 98.06 26 HIS B O 1
ATOM 1672 N N . LEU B 1 27 ? 12.562 -11.219 -0.076 1 98 27 LEU B N 1
ATOM 1673 C CA . LEU B 1 27 ? 11.383 -10.648 0.569 1 98 27 LEU B CA 1
ATOM 1674 C C . LEU B 1 27 ? 10.961 -11.492 1.77 1 98 27 LEU B C 1
ATOM 1676 O O . LEU B 1 27 ? 10.68 -10.945 2.842 1 98 27 LEU B O 1
ATOM 1680 N N . ALA B 1 28 ? 10.938 -12.789 1.544 1 97.69 28 ALA B N 1
ATOM 1681 C CA . ALA B 1 28 ? 10.547 -13.688 2.629 1 97.69 28 ALA B CA 1
ATOM 1682 C C . ALA B 1 28 ? 11.492 -13.555 3.816 1 97.69 28 ALA B C 1
ATOM 1684 O O . ALA B 1 28 ? 11.055 -13.547 4.969 1 97.69 28 ALA B O 1
ATOM 1685 N N . GLN B 1 29 ? 12.711 -13.469 3.529 1 97.31 29 GLN B N 1
ATOM 1686 C CA . GLN B 1 29 ? 13.703 -13.297 4.586 1 97.31 29 GLN B CA 1
ATOM 1687 C C . GLN B 1 29 ? 13.469 -12 5.359 1 97.31 29 GLN B C 1
ATOM 1689 O O . GLN B 1 29 ? 13.5 -11.992 6.59 1 97.31 29 GLN B O 1
ATOM 1694 N N . ARG B 1 30 ? 13.219 -10.93 4.656 1 97.25 30 ARG B N 1
ATOM 1695 C CA . ARG B 1 30 ? 12.945 -9.648 5.293 1 97.25 30 ARG B CA 1
ATOM 1696 C C . ARG B 1 30 ? 11.719 -9.742 6.203 1 97.25 30 ARG B C 1
ATOM 1698 O O . ARG B 1 30 ? 11.703 -9.148 7.285 1 97.25 30 ARG B O 1
ATOM 1705 N N . LEU B 1 31 ? 10.773 -10.516 5.812 1 97.38 31 LEU B N 1
ATOM 1706 C CA . LEU B 1 31 ? 9.508 -10.602 6.52 1 97.38 31 LEU B CA 1
ATOM 1707 C C . LEU B 1 31 ? 9.562 -11.648 7.629 1 97.38 31 LEU B C 1
ATOM 1709 O O . LEU B 1 31 ? 8.633 -11.766 8.43 1 97.38 31 LEU B O 1
ATOM 1713 N N . GLY B 1 32 ? 10.602 -12.445 7.637 1 96.94 32 GLY B N 1
ATOM 1714 C CA . GLY B 1 32 ? 10.688 -13.547 8.578 1 96.94 32 GLY B CA 1
ATOM 1715 C C . GLY B 1 32 ? 9.758 -14.703 8.227 1 96.94 32 GLY B C 1
ATOM 1716 O O . GLY B 1 32 ? 9.258 -15.391 9.117 1 96.94 32 GLY B O 1
ATOM 1717 N N . LEU B 1 33 ? 9.484 -14.844 6.953 1 95.94 33 LEU B N 1
ATOM 1718 C CA . LEU B 1 33 ? 8.625 -15.922 6.484 1 95.94 33 LEU B CA 1
ATOM 1719 C C . LEU B 1 33 ? 9.438 -17.172 6.191 1 95.94 33 LEU B C 1
ATOM 1721 O O . LEU B 1 33 ? 10.484 -17.109 5.551 1 95.94 33 LEU B O 1
ATOM 1725 N N . GLU B 1 34 ? 8.93 -18.297 6.676 1 94.94 34 GLU B N 1
ATOM 1726 C CA . GLU B 1 34 ? 9.539 -19.578 6.352 1 94.94 34 GLU B CA 1
ATOM 1727 C C . GLU B 1 34 ? 8.914 -20.188 5.094 1 94.94 34 GLU B C 1
ATOM 1729 O O . GLU B 1 34 ? 7.918 -20.906 5.176 1 94.94 34 GLU B O 1
ATOM 1734 N N . LEU B 1 35 ? 9.555 -20.094 3.992 1 92.19 35 LEU B N 1
ATOM 1735 C CA . LEU B 1 35 ? 9.008 -20.391 2.674 1 92.19 35 LEU B CA 1
ATOM 1736 C C . LEU B 1 35 ? 8.586 -21.859 2.582 1 92.19 35 LEU B C 1
ATOM 1738 O O . LEU B 1 35 ? 7.508 -22.172 2.066 1 92.19 35 LEU B O 1
ATOM 1742 N N . PRO B 1 36 ? 9.414 -22.734 3.129 1 91.06 36 PRO B N 1
ATOM 1743 C CA . PRO B 1 36 ? 9.055 -24.156 2.953 1 91.06 36 PRO B CA 1
ATOM 1744 C C . PRO B 1 36 ? 7.73 -24.516 3.621 1 91.06 36 PRO B C 1
ATOM 1746 O O . PRO B 1 36 ? 7.109 -25.516 3.266 1 91.06 36 PRO B O 1
ATOM 1749 N N . LEU B 1 37 ? 7.312 -23.734 4.504 1 91.25 37 LEU B N 1
ATOM 1750 C CA . LEU B 1 37 ? 6.094 -24.031 5.254 1 91.25 37 LEU B CA 1
ATOM 1751 C C . LEU B 1 37 ? 4.867 -23.469 4.543 1 91.25 37 LEU B C 1
ATOM 1753 O O . LEU B 1 37 ? 3.734 -23.781 4.91 1 91.25 37 LEU B O 1
ATOM 1757 N N . LEU B 1 38 ? 5.078 -22.703 3.531 1 94.19 38 LEU B N 1
ATOM 1758 C CA . LEU B 1 38 ? 3.973 -22.031 2.848 1 94.19 38 LEU B CA 1
ATOM 1759 C C . LEU B 1 38 ? 3.424 -22.906 1.729 1 94.19 38 LEU B C 1
ATOM 1761 O O . LEU B 1 38 ? 4.191 -23.5 0.965 1 94.19 38 LEU B O 1
ATOM 1765 N N . GLU B 1 39 ? 2.164 -23.078 1.679 1 96.44 39 GLU B N 1
ATOM 1766 C CA . GLU B 1 39 ? 1.492 -23.766 0.575 1 96.44 39 GLU B CA 1
ATOM 1767 C C . GLU B 1 39 ? 1.216 -22.812 -0.579 1 96.44 39 GLU B C 1
ATOM 1769 O O . GLU B 1 39 ? 0.178 -22.141 -0.605 1 96.44 39 GLU B O 1
ATOM 1774 N N . VAL B 1 40 ? 2.08 -22.812 -1.546 1 97.94 40 VAL B N 1
ATOM 1775 C CA . VAL B 1 40 ? 1.934 -21.891 -2.658 1 97.94 40 VAL B CA 1
ATOM 1776 C C . VAL B 1 40 ? 0.991 -22.469 -3.705 1 97.94 40 VAL B C 1
ATOM 1778 O O . VAL B 1 40 ? 1.206 -23.594 -4.184 1 97.94 40 VAL B O 1
ATOM 1781 N N . ASP B 1 41 ? -0.008 -21.719 -4.008 1 98.12 41 ASP B N 1
ATOM 1782 C CA . ASP B 1 41 ? -1.049 -22.125 -4.945 1 98.12 41 ASP B CA 1
ATOM 1783 C C . ASP B 1 41 ? -0.618 -21.875 -6.387 1 98.12 41 ASP B C 1
ATOM 1785 O O . ASP B 1 41 ? -0.74 -22.766 -7.238 1 98.12 41 ASP B O 1
ATOM 1789 N N . HIS B 1 42 ? -0.202 -20.703 -6.684 1 98.56 42 HIS B N 1
ATOM 1790 C CA . HIS B 1 42 ? 0.146 -20.375 -8.062 1 98.56 42 HIS B CA 1
ATOM 1791 C C . HIS B 1 42 ? 1.15 -19.234 -8.109 1 98.56 42 HIS B C 1
ATOM 1793 O O . HIS B 1 42 ? 1.453 -18.609 -7.086 1 98.56 42 HIS B O 1
ATOM 1799 N N . ILE B 1 43 ? 1.715 -19.062 -9.25 1 98.69 43 ILE B N 1
ATOM 1800 C CA . ILE B 1 43 ? 2.627 -17.984 -9.594 1 98.69 43 ILE B CA 1
ATOM 1801 C C . ILE B 1 43 ? 2.029 -17.141 -10.727 1 98.69 43 ILE B C 1
ATOM 1803 O O . ILE B 1 43 ? 1.315 -17.672 -11.586 1 98.69 43 ILE B O 1
ATOM 1807 N N . ALA B 1 44 ? 2.307 -15.828 -10.672 1 98.38 44 ALA B N 1
ATOM 1808 C CA . ALA B 1 44 ? 1.61 -14.961 -11.617 1 98.38 44 ALA B CA 1
ATOM 1809 C C . ALA B 1 44 ? 2.6 -14.133 -12.43 1 98.38 44 ALA B C 1
ATOM 1811 O O . ALA B 1 44 ? 3.658 -13.742 -11.93 1 98.38 44 ALA B O 1
ATOM 1812 N N . LEU B 1 45 ? 2.18 -13.812 -13.641 1 98.12 45 LEU B N 1
ATOM 1813 C CA . LEU B 1 45 ? 2.916 -12.969 -14.578 1 98.12 45 LEU B CA 1
ATOM 1814 C C . LEU B 1 45 ? 2.262 -11.602 -14.711 1 98.12 45 LEU B C 1
ATOM 1816 O O . LEU B 1 45 ? 1.076 -11.445 -14.414 1 98.12 45 LEU B O 1
ATOM 1820 N N . ARG B 1 46 ? 3.068 -10.664 -15.039 1 97 46 ARG B N 1
ATOM 1821 C CA . ARG B 1 46 ? 2.594 -9.352 -15.477 1 97 46 ARG B CA 1
ATOM 1822 C C . ARG B 1 46 ? 3.283 -8.922 -16.766 1 97 46 ARG B C 1
ATOM 1824 O O . ARG B 1 46 ? 4.48 -9.156 -16.938 1 97 46 ARG B O 1
ATOM 1831 N N . CYS B 1 47 ? 2.527 -8.32 -17.609 1 96.38 47 CYS B N 1
ATOM 1832 C CA . CYS B 1 47 ? 3.096 -7.797 -18.859 1 96.38 47 CYS B CA 1
ATOM 1833 C C . CYS B 1 47 ? 2.504 -6.434 -19.188 1 96.38 47 CYS B C 1
ATOM 1835 O O . CYS B 1 47 ? 1.525 -6.008 -18.578 1 96.38 47 CYS B O 1
ATOM 1837 N N . HIS B 1 48 ? 3.127 -5.766 -20.172 1 94.38 48 HIS B N 1
ATOM 1838 C CA . HIS B 1 48 ? 2.775 -4.383 -20.484 1 94.38 48 HIS B CA 1
ATOM 1839 C C . HIS B 1 48 ? 1.938 -4.293 -21.75 1 94.38 48 HIS B C 1
ATOM 1841 O O . HIS B 1 48 ? 1.287 -3.277 -22 1 94.38 48 HIS B O 1
ATOM 1847 N N . GLN B 1 49 ? 2.008 -5.305 -22.547 1 94.62 49 GLN B N 1
ATOM 1848 C CA . GLN B 1 49 ? 1.336 -5.273 -23.844 1 94.62 49 GLN B CA 1
ATOM 1849 C C . GLN B 1 49 ? 0.476 -6.516 -24.047 1 94.62 49 GLN B C 1
ATOM 1851 O O . GLN B 1 49 ? 0.855 -7.613 -23.625 1 94.62 49 GLN B O 1
ATOM 1856 N N . ASN B 1 50 ? -0.589 -6.27 -24.75 1 95.94 50 ASN B N 1
ATOM 1857 C CA . ASN B 1 50 ? -1.452 -7.395 -25.078 1 95.94 50 ASN B CA 1
ATOM 1858 C C . ASN B 1 50 ? -0.714 -8.438 -25.922 1 95.94 50 ASN B C 1
ATOM 1860 O O . ASN B 1 50 ? -0.926 -9.641 -25.75 1 95.94 50 ASN B O 1
ATOM 1864 N N . ALA B 1 51 ? 0.15 -7.98 -26.781 1 97.19 51 ALA B N 1
ATOM 1865 C CA . ALA B 1 51 ? 0.897 -8.891 -27.641 1 97.19 51 ALA B CA 1
ATOM 1866 C C . ALA B 1 51 ? 1.76 -9.844 -26.812 1 97.19 51 ALA B C 1
ATOM 1868 O O . ALA B 1 51 ? 1.938 -11.008 -27.188 1 97.19 51 ALA B O 1
ATOM 1869 N N . THR B 1 52 ? 2.316 -9.359 -25.75 1 97.44 52 THR B N 1
ATOM 1870 C CA . THR B 1 52 ? 3.127 -10.195 -24.859 1 97.44 52 THR B CA 1
ATOM 1871 C C . THR B 1 52 ? 2.268 -11.25 -24.172 1 97.44 52 THR B C 1
ATOM 1873 O O . THR B 1 52 ? 2.645 -12.422 -24.109 1 97.44 52 THR B O 1
ATOM 1876 N N . ALA B 1 53 ? 1.128 -10.844 -23.719 1 97.75 53 ALA B N 1
ATOM 1877 C CA . ALA B 1 53 ? 0.205 -11.781 -23.078 1 97.75 53 ALA B CA 1
ATOM 1878 C C . ALA B 1 53 ? -0.203 -12.883 -24.062 1 97.75 53 ALA B C 1
ATOM 1880 O O . ALA B 1 53 ? -0.229 -14.062 -23.688 1 97.75 53 ALA B O 1
ATOM 1881 N N . GLU B 1 54 ? -0.504 -12.469 -25.25 1 98.06 54 GLU B N 1
ATOM 1882 C CA . GLU B 1 54 ? -0.916 -13.43 -26.266 1 98.06 54 GLU B CA 1
ATOM 1883 C C . GLU B 1 54 ? 0.203 -14.414 -26.578 1 98.06 54 GLU B C 1
ATOM 1885 O O . GLU B 1 54 ? -0.043 -15.617 -26.719 1 98.06 54 GLU B O 1
ATOM 1890 N N . ARG B 1 55 ? 1.373 -13.867 -26.672 1 98.25 55 ARG B N 1
ATOM 1891 C CA . ARG B 1 55 ? 2.52 -14.734 -26.922 1 98.25 55 ARG B CA 1
ATOM 1892 C C . ARG B 1 55 ? 2.725 -15.727 -25.797 1 98.25 55 ARG B C 1
ATOM 1894 O O . ARG B 1 55 ? 2.939 -16.922 -26.031 1 98.25 55 ARG B O 1
ATOM 1901 N N . TRP B 1 56 ? 2.73 -15.266 -24.578 1 98.44 56 TRP B N 1
ATOM 1902 C CA . TRP B 1 56 ? 2.875 -16.156 -23.438 1 98.44 56 TRP B CA 1
ATOM 1903 C C . TRP B 1 56 ? 1.762 -17.203 -23.406 1 98.44 56 TRP B C 1
ATOM 1905 O O . TRP B 1 56 ? 2.002 -18.359 -23.094 1 98.44 56 TRP B O 1
ATOM 1915 N N . LYS B 1 57 ? 0.541 -16.75 -23.688 1 98.44 57 LYS B N 1
ATOM 1916 C CA . LYS B 1 57 ? -0.572 -17.703 -23.734 1 98.44 57 LYS B CA 1
ATOM 1917 C C . LYS B 1 57 ? -0.308 -18.812 -24.75 1 98.44 57 LYS B C 1
ATOM 1919 O O . LYS B 1 57 ? -0.513 -19.984 -24.438 1 98.44 57 LYS B O 1
ATOM 1924 N N . GLN B 1 58 ? 0.111 -18.422 -25.891 1 97.88 58 GLN B N 1
ATOM 1925 C CA . GLN B 1 58 ? 0.424 -19.406 -26.922 1 97.88 58 GLN B CA 1
ATOM 1926 C C . GLN B 1 58 ? 1.475 -20.406 -26.438 1 97.88 58 GLN B C 1
ATOM 1928 O O . GLN B 1 58 ? 1.352 -21.609 -26.656 1 97.88 58 GLN B O 1
ATOM 1933 N N . GLY B 1 59 ? 2.494 -19.891 -25.812 1 97.81 59 GLY B N 1
ATOM 1934 C CA . GLY B 1 59 ? 3.523 -20.75 -25.25 1 97.81 59 GLY B CA 1
ATOM 1935 C C . GLY B 1 59 ? 3.006 -21.672 -24.156 1 97.81 59 GLY B C 1
ATOM 1936 O O . GLY B 1 59 ? 3.334 -22.859 -24.141 1 97.81 59 GLY B O 1
ATOM 1937 N N . LEU B 1 60 ? 2.232 -21.125 -23.328 1 98.12 60 LEU B N 1
ATOM 1938 C CA . LEU B 1 60 ? 1.684 -21.906 -22.219 1 98.12 60 LEU B CA 1
ATOM 1939 C C . LEU B 1 60 ? 0.78 -23.016 -22.734 1 98.12 60 LEU B C 1
ATOM 1941 O O . LEU B 1 60 ? 0.772 -24.125 -22.172 1 98.12 60 LEU B O 1
ATOM 1945 N N . LEU B 1 61 ? 0.08 -22.75 -23.781 1 97.31 61 LEU B N 1
ATOM 1946 C CA . LEU B 1 61 ? -0.836 -23.75 -24.328 1 97.31 61 LEU B CA 1
ATOM 1947 C C . LEU B 1 61 ? -0.074 -24.953 -24.844 1 97.31 61 LEU B C 1
ATOM 1949 O O . LEU B 1 61 ? -0.66 -26.031 -25.047 1 97.31 61 LEU B O 1
ATOM 1953 N N . ARG B 1 62 ? 1.183 -24.844 -25.031 1 96.12 62 ARG B N 1
ATOM 1954 C CA . ARG B 1 62 ? 1.993 -25.953 -25.5 1 96.12 62 ARG B CA 1
ATOM 1955 C C . ARG B 1 62 ? 2.418 -26.859 -24.344 1 96.12 62 ARG B C 1
ATOM 1957 O O . ARG B 1 62 ? 2.814 -28 -24.562 1 96.12 62 ARG B O 1
ATOM 1964 N N . CYS B 1 63 ? 2.363 -26.312 -23.219 1 96.69 63 CYS B N 1
ATOM 1965 C CA . CYS B 1 63 ? 2.951 -27.062 -22.109 1 96.69 63 CYS B CA 1
ATOM 1966 C C . CYS B 1 63 ? 2.037 -27.047 -20.906 1 96.69 63 CYS B C 1
ATOM 1968 O O . CYS B 1 63 ? 2.438 -27.484 -19.812 1 96.69 63 CYS B O 1
ATOM 1970 N N . ALA B 1 64 ? 0.854 -26.531 -20.969 1 97.56 64 ALA B N 1
ATOM 1971 C CA . ALA B 1 64 ? -0.084 -26.406 -19.859 1 97.56 64 ALA B CA 1
ATOM 1972 C C . ALA B 1 64 ? -1.526 -26.547 -20.344 1 97.56 64 ALA B C 1
ATOM 1974 O O . ALA B 1 64 ? -1.792 -26.5 -21.547 1 97.56 64 ALA B O 1
ATOM 1975 N N . THR B 1 65 ? -2.404 -26.797 -19.391 1 97.75 65 THR B N 1
ATOM 1976 C CA . THR B 1 65 ? -3.836 -26.812 -19.672 1 97.75 65 THR B CA 1
ATOM 1977 C C . THR B 1 65 ? -4.508 -25.531 -19.188 1 97.75 65 THR B C 1
ATOM 1979 O O . THR B 1 65 ? -4.363 -25.172 -18.016 1 97.75 65 THR B O 1
ATOM 1982 N N . LEU B 1 66 ? -5.152 -24.875 -20.125 1 98.25 66 LEU B N 1
ATOM 1983 C CA . LEU B 1 66 ? -5.988 -23.734 -19.75 1 98.25 66 LEU B CA 1
ATOM 1984 C C . LEU B 1 66 ? -7.27 -24.203 -19.078 1 98.25 66 LEU B C 1
ATOM 1986 O O . LEU B 1 66 ? -8.125 -24.828 -19.703 1 98.25 66 LEU B O 1
ATOM 1990 N N . PHE B 1 67 ? -7.402 -23.859 -17.75 1 96.88 67 PHE B N 1
ATOM 1991 C CA . PHE B 1 67 ? -8.586 -24.406 -17.094 1 96.88 67 PHE B CA 1
ATOM 1992 C C . PHE B 1 67 ? -9.57 -23.297 -16.75 1 96.88 67 PHE B C 1
ATOM 1994 O O . PHE B 1 67 ? -10.703 -23.562 -16.359 1 96.88 67 PHE B O 1
ATOM 2001 N N . SER B 1 68 ? -9.141 -22 -16.938 1 95.5 68 SER B N 1
ATOM 2002 C CA . SER B 1 68 ? -10.062 -20.891 -16.75 1 95.5 68 SER B CA 1
ATOM 2003 C C . SER B 1 68 ? -9.555 -19.641 -17.469 1 95.5 68 SER B C 1
ATOM 2005 O O . SER B 1 68 ? -8.352 -19.391 -17.531 1 95.5 68 SER B O 1
ATOM 2007 N N . GLN B 1 69 ? -10.414 -18.891 -18.047 1 95.44 69 GLN B N 1
ATOM 2008 C CA . GLN B 1 69 ? -10.164 -17.547 -18.562 1 95.44 69 GLN B CA 1
ATOM 2009 C C . GLN B 1 69 ? -11.398 -16.656 -18.406 1 95.44 69 GLN B C 1
ATOM 2011 O O . GLN B 1 69 ? -12.477 -17 -18.875 1 95.44 69 GLN B O 1
ATOM 2016 N N . LYS B 1 70 ? -11.188 -15.609 -17.641 1 92.62 70 LYS B N 1
ATOM 2017 C CA . LYS B 1 70 ? -12.297 -14.703 -17.391 1 92.62 70 LYS B CA 1
ATOM 2018 C C . LYS B 1 70 ? -11.844 -13.25 -17.438 1 92.62 70 LYS B C 1
ATOM 2020 O O . LYS B 1 70 ? -10.648 -12.961 -17.312 1 92.62 70 LYS B O 1
ATOM 2025 N N . GLU B 1 71 ? -12.859 -12.367 -17.609 1 91.31 71 GLU B N 1
ATOM 2026 C CA . GLU B 1 71 ? -12.586 -10.938 -17.516 1 91.31 71 GLU B CA 1
ATOM 2027 C C . GLU B 1 71 ? -12.648 -10.461 -16.062 1 91.31 71 GLU B C 1
ATOM 2029 O O . GLU B 1 71 ? -13.672 -10.625 -15.398 1 91.31 71 GLU B O 1
ATOM 2034 N N . ILE B 1 72 ? -11.617 -10.039 -15.594 1 87.38 72 ILE B N 1
ATOM 2035 C CA . ILE B 1 72 ? -11.531 -9.5 -14.242 1 87.38 72 ILE B CA 1
ATOM 2036 C C . ILE B 1 72 ? -11.047 -8.055 -14.297 1 87.38 72 ILE B C 1
ATOM 2038 O O . ILE B 1 72 ? -9.977 -7.773 -14.852 1 87.38 72 ILE B O 1
ATOM 2042 N N . ALA B 1 73 ? -11.836 -7.152 -13.695 1 84 73 ALA B N 1
ATOM 2043 C CA . ALA B 1 73 ? -11.508 -5.727 -13.656 1 84 73 ALA B CA 1
ATOM 2044 C C . ALA B 1 73 ? -11.18 -5.203 -15.055 1 84 73 ALA B C 1
ATOM 2046 O O . ALA B 1 73 ? -10.188 -4.496 -15.234 1 84 73 ALA B O 1
ATOM 2047 N N . GLY B 1 74 ? -11.875 -5.691 -16.125 1 87.81 74 GLY B N 1
ATOM 2048 C CA . GLY B 1 74 ? -11.828 -5.145 -17.484 1 87.81 74 GLY B CA 1
ATOM 2049 C C . GLY B 1 74 ? -10.75 -5.77 -18.344 1 87.81 74 GLY B C 1
ATOM 2050 O O . GLY B 1 74 ? -10.453 -5.277 -19.422 1 87.81 74 GLY B O 1
ATOM 2051 N N . ARG B 1 75 ? -10.094 -6.852 -17.828 1 92.69 75 ARG B N 1
ATOM 2052 C CA . ARG B 1 75 ? -9.062 -7.504 -18.641 1 92.69 75 ARG B CA 1
ATOM 2053 C C . ARG B 1 75 ? -9.109 -9.016 -18.469 1 92.69 75 ARG B C 1
ATOM 2055 O O . ARG B 1 75 ? -9.555 -9.516 -17.422 1 92.69 75 ARG B O 1
ATOM 2062 N N . PRO B 1 76 ? -8.688 -9.711 -19.469 1 95.38 76 PRO B N 1
ATOM 2063 C CA . PRO B 1 76 ? -8.672 -11.164 -19.359 1 95.38 76 PRO B CA 1
ATOM 2064 C C . PRO B 1 76 ? -7.645 -11.672 -18.344 1 95.38 76 PRO B C 1
ATOM 2066 O O . PRO B 1 76 ? -6.551 -11.117 -18.25 1 95.38 76 PRO B O 1
ATOM 2069 N N . VAL B 1 77 ? -8.023 -12.617 -17.641 1 96.56 77 VAL B N 1
ATOM 2070 C CA . VAL B 1 77 ? -7.125 -13.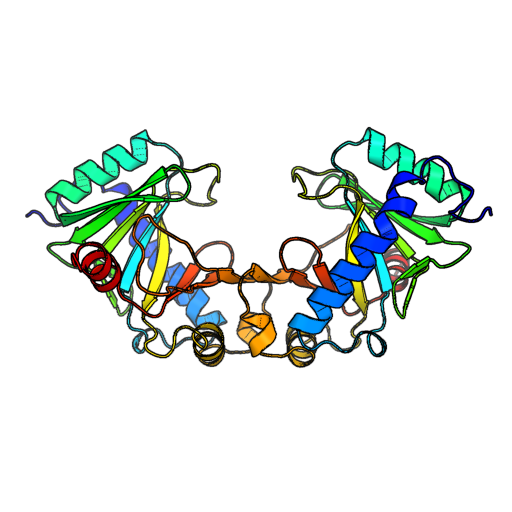367 -16.766 1 96.56 77 VAL B CA 1
ATOM 2071 C C . VAL B 1 77 ? -7.223 -14.859 -17.062 1 96.56 77 VAL B C 1
ATOM 2073 O O . VAL B 1 77 ? -8.312 -15.438 -17.016 1 96.56 77 VAL B O 1
ATOM 2076 N N . ALA B 1 78 ? -6.113 -15.43 -17.469 1 98.31 78 ALA B N 1
ATOM 2077 C CA . ALA B 1 78 ? -6.074 -16.844 -17.812 1 98.31 78 ALA B CA 1
ATOM 2078 C C . ALA B 1 78 ? -5.336 -17.656 -16.75 1 98.31 78 ALA B C 1
ATOM 2080 O O . ALA B 1 78 ? -4.312 -17.219 -16.234 1 98.31 78 ALA B O 1
ATOM 2081 N N . LEU B 1 79 ? -5.883 -18.812 -16.5 1 98.38 79 LEU B N 1
ATOM 2082 C CA . LEU B 1 79 ? -5.297 -19.734 -15.531 1 98.38 79 LEU B CA 1
ATOM 2083 C C . LEU B 1 79 ? -4.883 -21.047 -16.203 1 98.38 79 LEU B C 1
ATOM 2085 O O . LEU B 1 79 ? -5.68 -21.672 -16.906 1 98.38 79 LEU B O 1
ATOM 2089 N N . PHE B 1 80 ? -3.615 -21.406 -15.953 1 98.56 80 PHE B N 1
ATOM 2090 C CA . PHE B 1 80 ? -3.057 -22.594 -16.594 1 98.56 80 PHE B CA 1
ATOM 2091 C C . PHE B 1 80 ? -2.529 -23.578 -15.547 1 98.56 80 PHE B C 1
ATOM 2093 O O . PHE B 1 80 ? -2.008 -23.156 -14.508 1 98.56 80 PHE B O 1
ATOM 2100 N N . GLU B 1 81 ? -2.619 -24.828 -15.867 1 98.25 81 GLU B N 1
ATOM 2101 C CA . GLU B 1 81 ? -1.925 -25.875 -15.117 1 98.25 81 GLU B CA 1
ATOM 2102 C C . GLU B 1 81 ? -0.834 -26.531 -15.961 1 98.25 81 GLU B C 1
ATOM 2104 O O . GLU B 1 81 ? -1.129 -27.203 -16.953 1 98.25 81 GLU B O 1
ATOM 2109 N N . LEU B 1 82 ? 0.316 -26.312 -15.547 1 97.62 82 LEU B N 1
ATOM 2110 C CA . LEU B 1 82 ? 1.468 -26.859 -16.25 1 97.62 82 LEU B CA 1
ATOM 2111 C C . LEU B 1 82 ? 1.49 -28.375 -16.172 1 97.62 82 LEU B C 1
ATOM 2113 O O . LEU B 1 82 ? 1.138 -28.953 -15.141 1 97.62 82 LEU B O 1
ATOM 2117 N N . ALA B 1 83 ? 1.972 -28.938 -17.219 1 96.12 83 ALA B N 1
ATOM 2118 C CA . ALA B 1 83 ? 2.166 -30.391 -17.219 1 96.12 83 ALA B CA 1
ATOM 2119 C C . ALA B 1 83 ? 3.293 -30.781 -16.266 1 96.12 83 ALA B C 1
ATOM 2121 O O . ALA B 1 83 ? 3.201 -31.812 -15.57 1 96.12 83 ALA B O 1
ATOM 2122 N N . THR B 1 84 ? 4.277 -30.016 -16.344 1 95.69 84 THR B N 1
ATOM 2123 C CA . THR B 1 84 ? 5.402 -30.156 -15.422 1 95.69 84 THR B CA 1
ATOM 2124 C C . THR B 1 84 ? 5.539 -28.906 -14.547 1 95.69 84 THR B C 1
ATOM 2126 O O . THR B 1 84 ? 5.703 -27.797 -15.062 1 95.69 84 THR B O 1
ATOM 2129 N N . PRO B 1 85 ? 5.531 -29.109 -13.258 1 96.88 85 PRO B N 1
ATOM 2130 C CA . PRO B 1 85 ? 5.594 -27.953 -12.367 1 96.88 85 PRO B CA 1
ATOM 2131 C C . PRO B 1 85 ? 6.891 -27.156 -12.531 1 96.88 85 PRO B C 1
ATOM 2133 O O . PRO B 1 85 ? 7.906 -27.719 -12.961 1 96.88 85 PRO B O 1
ATOM 2136 N N . LEU B 1 86 ? 6.766 -25.906 -12.188 1 95.69 86 LEU B N 1
ATOM 2137 C CA . LEU B 1 86 ? 7.914 -25.016 -12.141 1 95.69 86 LEU B CA 1
ATOM 2138 C C . LEU B 1 86 ? 8.586 -25.062 -10.773 1 95.69 86 LEU B C 1
ATOM 2140 O O . LEU B 1 86 ? 7.914 -25.016 -9.742 1 95.69 86 LEU B O 1
ATOM 2144 N N . ASP B 1 87 ? 9.914 -25.156 -10.797 1 94.94 87 ASP B N 1
ATOM 2145 C CA . ASP B 1 87 ? 10.664 -25.062 -9.555 1 94.94 87 ASP B CA 1
ATOM 2146 C C . ASP B 1 87 ? 10.961 -23.609 -9.188 1 94.94 87 ASP B C 1
ATOM 2148 O O . ASP B 1 87 ? 11.688 -22.922 -9.914 1 94.94 87 ASP B O 1
ATOM 2152 N N . VAL B 1 88 ? 10.453 -23.172 -8.109 1 96.25 88 VAL B N 1
ATOM 2153 C CA . VAL B 1 88 ? 10.672 -21.828 -7.602 1 96.25 88 VAL B CA 1
ATOM 2154 C C . VAL B 1 88 ? 11.148 -21.891 -6.152 1 96.25 88 VAL B C 1
ATOM 2156 O O . VAL B 1 88 ? 10.336 -21.859 -5.223 1 96.25 88 VAL B O 1
ATOM 2159 N N . GLY B 1 89 ? 12.469 -21.875 -5.992 1 94.94 89 GLY B N 1
ATOM 2160 C CA . GLY B 1 89 ? 12.992 -22.125 -4.656 1 94.94 89 GLY B CA 1
ATOM 2161 C C . GLY B 1 89 ? 12.578 -23.469 -4.098 1 94.94 89 GLY B C 1
ATOM 2162 O O . GLY B 1 89 ? 12.805 -24.5 -4.727 1 94.94 89 GLY B O 1
ATOM 2163 N N . PRO B 1 90 ? 11.945 -23.406 -2.936 1 96.06 90 PRO B N 1
ATOM 2164 C CA . PRO B 1 90 ? 11.539 -24.672 -2.332 1 96.06 90 PRO B CA 1
ATOM 2165 C C . PRO B 1 90 ? 10.234 -25.219 -2.912 1 96.06 90 PRO B C 1
ATOM 2167 O O . PRO B 1 90 ? 9.773 -26.281 -2.506 1 96.06 90 PRO B O 1
ATOM 2170 N N . TRP B 1 91 ? 9.695 -24.469 -3.803 1 96.44 91 TRP B N 1
ATOM 2171 C CA . TRP B 1 91 ? 8.352 -24.828 -4.254 1 96.44 91 TRP B CA 1
ATOM 2172 C C . TRP B 1 91 ? 8.398 -25.484 -5.625 1 96.44 91 TRP B C 1
ATOM 2174 O O . TRP B 1 91 ? 9.297 -25.219 -6.426 1 96.44 91 TRP B O 1
ATOM 2184 N N . SER B 1 92 ? 7.434 -26.344 -5.801 1 96.88 92 SER B N 1
ATOM 2185 C CA . SER B 1 92 ? 7.039 -26.859 -7.105 1 96.88 92 SER B CA 1
ATOM 2186 C C . SER B 1 92 ? 5.633 -26.406 -7.48 1 96.88 92 SER B C 1
ATOM 2188 O O . SER B 1 92 ? 4.645 -26.906 -6.941 1 96.88 92 SER B O 1
ATOM 2190 N N . ILE B 1 93 ? 5.539 -25.438 -8.414 1 97.5 93 ILE B N 1
ATOM 2191 C CA . ILE B 1 93 ? 4.277 -24.766 -8.68 1 97.5 93 ILE B CA 1
ATOM 2192 C C . ILE B 1 93 ? 3.754 -25.156 -10.055 1 97.5 93 ILE B C 1
ATOM 2194 O O . ILE B 1 93 ? 4.461 -25.016 -11.055 1 97.5 93 ILE B O 1
ATOM 2198 N N . SER B 1 94 ? 2.545 -25.547 -10.102 1 97.69 94 SER B N 1
ATOM 2199 C CA . SER B 1 94 ? 2.012 -26.016 -11.375 1 97.69 94 SER B CA 1
ATOM 2200 C C . SER B 1 94 ? 1.036 -25 -11.977 1 97.69 94 SER B C 1
ATOM 2202 O O . SER B 1 94 ? 0.747 -25.047 -13.172 1 97.69 94 SER B O 1
ATOM 2204 N N . VAL B 1 95 ? 0.506 -24.109 -11.18 1 98.56 95 VAL B N 1
ATOM 2205 C CA . VAL B 1 95 ? -0.538 -23.219 -11.68 1 98.56 95 VAL B CA 1
ATOM 2206 C C . VAL B 1 95 ? 0.053 -21.844 -11.977 1 98.56 95 VAL B C 1
ATOM 2208 O O . VAL B 1 95 ? 0.762 -21.266 -11.148 1 98.56 95 VAL B O 1
ATOM 2211 N N . VAL B 1 96 ? -0.23 -21.328 -13.18 1 98.62 96 VAL B N 1
ATOM 2212 C CA . VAL B 1 96 ? 0.23 -20.031 -13.625 1 98.62 96 VAL B CA 1
ATOM 2213 C C . VAL B 1 96 ? -0.97 -19.125 -13.906 1 98.62 96 VAL B C 1
ATOM 2215 O O . VAL B 1 96 ? -1.937 -19.547 -14.547 1 98.62 96 VAL B O 1
ATOM 2218 N N . GLU B 1 97 ? -0.913 -17.984 -13.367 1 98.5 97 GLU B N 1
ATOM 2219 C CA . GLU B 1 97 ? -1.897 -16.953 -13.656 1 98.5 97 GLU B CA 1
ATOM 2220 C C . GLU B 1 97 ? -1.339 -15.914 -14.625 1 98.5 97 GLU B C 1
ATOM 2222 O O . GLU B 1 97 ? -0.263 -15.359 -14.398 1 98.5 97 GLU B O 1
ATOM 2227 N N . LEU B 1 98 ? -2.035 -15.648 -15.68 1 98.56 98 LEU B N 1
ATOM 2228 C CA . LEU B 1 98 ? -1.637 -14.688 -16.703 1 98.56 98 LEU B CA 1
ATOM 2229 C C . LEU B 1 98 ? -2.717 -13.625 -16.891 1 98.56 98 LEU B C 1
ATOM 2231 O O . LEU B 1 98 ? -3.66 -13.828 -17.656 1 98.56 98 LEU B O 1
ATOM 2235 N N . PRO B 1 99 ? -2.619 -12.531 -16.188 1 96.69 99 PRO B N 1
ATOM 2236 C CA . PRO B 1 99 ? -3.486 -11.391 -16.484 1 96.69 99 PRO B CA 1
ATOM 2237 C C . PRO B 1 99 ? -3.004 -10.578 -17.688 1 96.69 99 PRO B C 1
ATOM 2239 O O . PRO B 1 99 ? -1.805 -10.32 -17.812 1 96.69 99 PRO B O 1
ATOM 2242 N N . TRP B 1 100 ? -3.91 -10.211 -18.562 1 96.75 100 TRP B N 1
ATOM 2243 C CA . TRP B 1 100 ? -3.574 -9.227 -19.594 1 96.75 100 TRP B CA 1
ATOM 2244 C C . TRP B 1 100 ? -3.291 -7.867 -18.969 1 96.75 100 TRP B C 1
ATOM 2246 O O . TRP B 1 100 ? -3.674 -7.613 -17.812 1 96.75 100 TRP B O 1
ATOM 2256 N N . PRO B 1 101 ? -2.613 -7.062 -19.859 1 92.94 101 PRO B N 1
ATOM 2257 C CA . PRO B 1 101 ? -2.279 -5.758 -19.281 1 92.94 101 PRO B CA 1
ATOM 2258 C C . PRO B 1 101 ? -3.516 -4.938 -18.922 1 92.94 101 PRO B C 1
ATOM 2260 O O . PRO B 1 101 ? -4.527 -4.996 -19.625 1 92.94 101 PRO B O 1
ATOM 2263 N N . GLY B 1 102 ? -3.561 -4.359 -17.891 1 81.75 102 GLY B N 1
ATOM 2264 C CA . GLY B 1 102 ? -4.562 -3.377 -17.516 1 81.75 102 GLY B CA 1
ATOM 2265 C C . GLY B 1 102 ? -4.109 -1.947 -17.734 1 81.75 102 GLY B C 1
ATOM 2266 O O . GLY B 1 102 ? -3.484 -1.64 -18.75 1 81.75 102 GLY B O 1
ATOM 2267 N N . GLN B 1 103 ? -4.539 -1.131 -16.828 1 79.62 103 GLN B N 1
ATOM 2268 C CA . GLN B 1 103 ? -4.191 0.283 -16.938 1 79.62 103 GLN B CA 1
ATOM 2269 C C . GLN B 1 103 ? -2.906 0.587 -16.172 1 79.62 103 GLN B C 1
ATOM 2271 O O . GLN B 1 103 ? -2.398 1.71 -16.219 1 79.62 103 GLN B O 1
ATOM 2276 N N . ARG B 1 104 ? -2.352 -0.464 -15.633 1 73.81 104 ARG B N 1
ATOM 2277 C CA . ARG B 1 104 ? -1.189 -0.245 -14.773 1 73.81 104 ARG B CA 1
ATOM 2278 C C . ARG B 1 104 ? 0.094 -0.681 -15.477 1 73.81 104 ARG B C 1
ATOM 2280 O O . ARG B 1 104 ? 0.111 -1.692 -16.172 1 73.81 104 ARG B O 1
ATOM 2287 N N . LEU B 1 105 ? 1.104 0.162 -15.273 1 79.75 105 LEU B N 1
ATOM 2288 C CA . LEU B 1 105 ? 2.441 -0.222 -15.711 1 79.75 105 LEU B CA 1
ATOM 2289 C C . LEU B 1 105 ? 3.246 -0.809 -14.555 1 79.75 105 LEU B C 1
ATOM 2291 O O . LEU B 1 105 ? 3.221 -0.277 -13.438 1 79.75 105 LEU B O 1
ATOM 2295 N N . TYR B 1 106 ? 3.828 -1.884 -14.883 1 81.75 106 TYR B N 1
ATOM 2296 C CA . TYR B 1 106 ? 4.602 -2.588 -13.867 1 81.75 106 TYR B CA 1
ATOM 2297 C C . TYR B 1 106 ? 6.09 -2.289 -14.008 1 81.75 106 TYR B C 1
ATOM 2299 O O . TYR B 1 106 ? 6.559 -1.947 -15.094 1 81.75 106 TYR B O 1
ATOM 2307 N N . ARG B 1 107 ? 6.719 -2.373 -12.898 1 83.44 107 ARG B N 1
ATOM 2308 C CA . ARG B 1 107 ? 8.156 -2.115 -12.883 1 83.44 107 ARG B CA 1
ATOM 2309 C C . ARG B 1 107 ? 8.906 -3.154 -13.703 1 83.44 107 ARG B C 1
ATOM 2311 O O . ARG B 1 107 ? 9.93 -2.842 -14.328 1 83.44 107 ARG B O 1
ATOM 2318 N N . HIS B 1 108 ? 8.438 -4.348 -13.664 1 92.5 108 HIS B N 1
ATOM 2319 C CA . HIS B 1 108 ? 9.094 -5.477 -14.312 1 92.5 108 HIS B CA 1
ATOM 2320 C C . HIS B 1 108 ? 8.086 -6.344 -15.055 1 92.5 108 HIS B C 1
ATOM 2322 O O . HIS B 1 108 ? 7.043 -6.703 -14.5 1 92.5 108 HIS B O 1
ATOM 2328 N N . GLU B 1 109 ? 8.406 -6.57 -16.359 1 95.25 109 GLU B N 1
ATOM 2329 C CA . GLU B 1 109 ? 7.625 -7.547 -17.125 1 95.25 109 GLU B CA 1
ATOM 2330 C C . GLU B 1 109 ? 8.133 -8.961 -16.875 1 95.25 109 GLU B C 1
ATOM 2332 O O . GLU B 1 109 ? 9.32 -9.242 -17.062 1 95.25 109 GLU B O 1
ATOM 2337 N N . GLY B 1 110 ? 7.289 -9.891 -16.438 1 97.25 110 GLY B N 1
ATOM 2338 C CA . GLY B 1 110 ? 7.668 -11.25 -16.078 1 97.25 110 GLY B CA 1
ATOM 2339 C C . GLY B 1 110 ? 6.945 -11.75 -14.836 1 97.25 110 GLY B C 1
ATOM 2340 O O . GLY B 1 110 ? 5.762 -11.477 -14.648 1 97.25 110 GLY B O 1
ATOM 2341 N N . TRP B 1 111 ? 7.648 -12.586 -14.102 1 98.31 111 TRP B N 1
ATOM 2342 C CA . TRP B 1 111 ? 7.07 -13.102 -12.867 1 98.31 111 TRP B CA 1
ATOM 2343 C C . TRP B 1 111 ? 6.926 -12 -11.828 1 98.31 111 TRP B C 1
ATOM 2345 O O . TRP B 1 111 ? 7.844 -11.203 -11.625 1 98.31 111 TRP B O 1
ATOM 2355 N N . GLU B 1 112 ? 5.738 -12 -11.148 1 97.75 112 GLU B N 1
ATOM 2356 C CA . GLU B 1 112 ? 5.465 -10.859 -10.281 1 97.75 112 GLU B CA 1
ATOM 2357 C C . GLU B 1 112 ? 5.164 -11.305 -8.859 1 97.75 112 GLU B C 1
ATOM 2359 O O . GLU B 1 112 ? 5.645 -10.703 -7.895 1 97.75 112 GLU B O 1
ATOM 2364 N N . HIS B 1 113 ? 4.281 -12.312 -8.688 1 98.38 113 HIS B N 1
ATOM 2365 C CA . HIS B 1 113 ? 3.922 -12.68 -7.324 1 98.38 113 HIS B CA 1
ATOM 2366 C C . HIS B 1 113 ? 3.598 -14.172 -7.227 1 98.38 113 HIS B C 1
ATOM 2368 O O . HIS B 1 113 ? 3.379 -14.828 -8.242 1 98.38 113 HIS B O 1
ATOM 2374 N N . VAL B 1 114 ? 3.617 -14.672 -6.016 1 98.56 114 VAL B N 1
ATOM 2375 C CA . VAL B 1 114 ? 3.051 -15.969 -5.664 1 98.56 114 VAL B CA 1
ATOM 2376 C C . VAL B 1 114 ? 1.877 -15.773 -4.703 1 98.56 114 VAL B C 1
ATOM 2378 O O . VAL B 1 114 ? 1.801 -14.766 -4 1 98.56 114 VAL B O 1
ATOM 2381 N N . GLU B 1 115 ? 0.982 -16.719 -4.734 1 98.19 115 GLU B N 1
ATOM 2382 C CA . GLU B 1 115 ? -0.132 -16.672 -3.793 1 98.19 115 GLU B CA 1
ATOM 2383 C C . GLU B 1 115 ? -0.162 -17.938 -2.926 1 98.19 115 GLU B C 1
ATOM 2385 O O . GLU B 1 115 ? -0.092 -19.047 -3.439 1 98.19 115 GLU B O 1
ATOM 2390 N N . VAL B 1 116 ? -0.155 -17.719 -1.674 1 98.31 116 VAL B N 1
ATOM 2391 C CA . VAL B 1 116 ? -0.137 -18.766 -0.651 1 98.31 116 VAL B CA 1
ATOM 2392 C C . VAL B 1 116 ? -1.561 -19.047 -0.181 1 98.31 116 VAL B C 1
ATOM 2394 O O . VAL B 1 116 ? -2.318 -18.125 0.126 1 98.31 116 VAL B O 1
ATOM 2397 N N . VAL B 1 117 ? -1.908 -20.297 -0.177 1 98.19 117 VAL B N 1
ATOM 2398 C CA . VAL B 1 117 ? -3.188 -20.688 0.411 1 98.19 117 VAL B CA 1
ATOM 2399 C C . VAL B 1 117 ? -3.045 -20.797 1.927 1 98.19 117 VAL B C 1
ATOM 2401 O O . VAL B 1 117 ? -2.305 -21.656 2.424 1 98.19 117 VAL B O 1
ATOM 2404 N N . LEU B 1 118 ? -3.666 -19.922 2.57 1 97.06 118 LEU B N 1
ATOM 2405 C CA . LEU B 1 118 ? -3.77 -19.984 4.023 1 97.06 118 LEU B CA 1
ATOM 2406 C C . LEU B 1 118 ? -5.18 -20.359 4.453 1 97.06 118 LEU B C 1
ATOM 2408 O O . LEU B 1 118 ? -6.043 -19.5 4.625 1 97.06 118 LEU B O 1
ATOM 2412 N N . ARG B 1 119 ? -5.367 -21.625 4.719 1 96.69 119 ARG B N 1
ATOM 2413 C CA . ARG B 1 119 ? -6.688 -22.172 5.008 1 96.69 119 ARG B CA 1
ATOM 2414 C C . ARG B 1 119 ? -7.234 -21.609 6.316 1 96.69 119 ARG B C 1
ATOM 2416 O O . ARG B 1 119 ? -6.477 -21.344 7.25 1 96.69 119 ARG B O 1
ATOM 2423 N N . GLY B 1 120 ? -8.602 -21.562 6.363 1 95.38 120 GLY B N 1
ATOM 2424 C CA . GLY B 1 120 ? -9.281 -21.031 7.539 1 95.38 120 GLY B CA 1
ATOM 2425 C C . GLY B 1 120 ? -10.406 -20.078 7.203 1 95.38 120 GLY B C 1
ATOM 2426 O O . GLY B 1 120 ? -10.781 -19.938 6.039 1 95.38 120 GLY B O 1
ATOM 2427 N N . GLU B 1 121 ? -10.914 -19.5 8.234 1 95.5 121 GLU B N 1
ATOM 2428 C CA . GLU B 1 121 ? -12.008 -18.547 8.055 1 95.5 121 GLU B CA 1
ATOM 2429 C C . GLU B 1 121 ? -11.555 -17.328 7.254 1 95.5 121 GLU B C 1
ATOM 2431 O O . GLU B 1 121 ? -10.539 -16.719 7.578 1 95.5 121 GLU B O 1
ATOM 2436 N N . ALA B 1 122 ? -12.344 -16.969 6.254 1 93.81 122 ALA B N 1
ATOM 2437 C CA . ALA B 1 122 ? -12.008 -15.875 5.355 1 93.81 122 ALA B CA 1
ATOM 2438 C C . ALA B 1 122 ? -11.875 -14.562 6.129 1 93.81 122 ALA B C 1
ATOM 2440 O O . ALA B 1 122 ? -11 -13.742 5.824 1 93.81 122 ALA B O 1
ATOM 2441 N N . SER B 1 123 ? -12.648 -14.414 7.156 1 92.62 123 SER B N 1
ATOM 2442 C CA . SER B 1 123 ? -12.703 -13.148 7.879 1 92.62 123 SER B CA 1
ATOM 2443 C C . SER B 1 123 ? -11.43 -12.922 8.688 1 92.62 123 SER B C 1
ATOM 2445 O O . SER B 1 123 ? -11.117 -11.781 9.047 1 92.62 123 SER B O 1
ATOM 2447 N N . THR B 1 124 ? -10.695 -14.023 8.938 1 95.06 124 THR B N 1
ATOM 2448 C CA . THR B 1 124 ? -9.508 -13.883 9.773 1 95.06 124 THR B CA 1
ATOM 2449 C C . THR B 1 124 ? -8.242 -14.055 8.945 1 95.06 124 THR B C 1
ATOM 2451 O O . THR B 1 124 ? -7.141 -14.141 9.5 1 95.06 124 THR B O 1
ATOM 2454 N N . LEU B 1 125 ? -8.328 -14.117 7.664 1 96.5 125 LEU B N 1
ATOM 2455 C CA . LEU B 1 125 ? -7.191 -14.375 6.785 1 96.5 125 LEU B CA 1
ATOM 2456 C C . LEU B 1 125 ? -6.066 -13.383 7.047 1 96.5 125 LEU B C 1
ATOM 2458 O O . LEU B 1 125 ? -4.91 -13.781 7.219 1 96.5 125 LEU B O 1
ATOM 2462 N N . GLY B 1 126 ? -6.43 -12.117 7.043 1 95.19 126 GLY B N 1
ATOM 2463 C CA . GLY B 1 126 ? -5.422 -11.086 7.219 1 95.19 126 GLY B CA 1
ATOM 2464 C C . GLY B 1 126 ? -4.645 -11.227 8.516 1 95.19 126 GLY B C 1
ATOM 2465 O O . GLY B 1 126 ? -3.412 -11.156 8.516 1 95.19 126 GLY B O 1
ATOM 2466 N N . THR B 1 127 ? -5.375 -11.477 9.578 1 94.44 127 THR B N 1
ATOM 2467 C CA . THR B 1 127 ? -4.754 -11.617 10.891 1 94.44 127 THR B CA 1
ATOM 2468 C C . THR B 1 127 ? -3.832 -12.836 10.922 1 94.44 127 THR B C 1
ATOM 2470 O O . THR B 1 127 ? -2.723 -12.766 11.445 1 94.44 127 THR B O 1
ATOM 2473 N N . ARG B 1 128 ? -4.301 -13.891 10.328 1 96.19 128 ARG B N 1
ATOM 2474 C CA . ARG B 1 128 ? -3.492 -15.109 10.297 1 96.19 128 ARG B CA 1
ATOM 2475 C C . ARG B 1 128 ? -2.244 -14.906 9.438 1 96.19 128 ARG B C 1
ATOM 2477 O O . ARG B 1 128 ? -1.16 -15.375 9.797 1 96.19 128 ARG B O 1
ATOM 2484 N N . ALA B 1 129 ? -2.355 -14.203 8.336 1 96.38 129 ALA B N 1
ATOM 2485 C CA . ALA B 1 129 ? -1.213 -13.938 7.461 1 96.38 129 ALA B CA 1
ATOM 2486 C C . ALA B 1 129 ? -0.183 -13.055 8.156 1 96.38 129 ALA B C 1
ATOM 2488 O O . ALA B 1 129 ? 1.017 -13.344 8.125 1 96.38 129 ALA B O 1
ATOM 2489 N N . LEU B 1 130 ? -0.71 -11.969 8.781 1 94.38 130 LEU B N 1
ATOM 2490 C CA . LEU B 1 130 ? 0.179 -11.055 9.492 1 94.38 130 LEU B CA 1
ATOM 2491 C C . LEU B 1 130 ? 0.936 -11.781 10.594 1 94.38 130 LEU B C 1
ATOM 2493 O O . LEU B 1 130 ? 2.1 -11.477 10.859 1 94.38 130 LEU B O 1
ATOM 2497 N N . ALA B 1 131 ? 0.318 -12.75 11.188 1 93.69 131 ALA B N 1
ATOM 2498 C CA . ALA B 1 131 ? 0.911 -13.484 12.305 1 93.69 131 ALA B CA 1
ATOM 2499 C C . ALA B 1 131 ? 2.084 -14.336 11.836 1 93.69 131 ALA B C 1
ATOM 2501 O O . ALA B 1 131 ? 2.924 -14.75 12.641 1 93.69 131 ALA B O 1
ATOM 2502 N N . LEU B 1 132 ? 2.17 -14.625 10.562 1 96 132 LEU B N 1
ATOM 2503 C CA . LEU B 1 132 ? 3.256 -15.43 10.023 1 96 132 LEU B CA 1
ATOM 2504 C C . LEU B 1 132 ? 4.523 -14.602 9.852 1 96 132 LEU B C 1
ATOM 2506 O O . LEU B 1 132 ? 5.605 -15.148 9.641 1 96 132 LEU B O 1
ATOM 2510 N N . MET B 1 133 ? 4.414 -13.227 9.969 1 95.19 133 MET B N 1
ATOM 2511 C CA . MET B 1 133 ? 5.512 -12.328 9.617 1 95.19 133 MET B CA 1
ATOM 2512 C C . MET B 1 133 ? 5.984 -11.539 10.828 1 95.19 133 MET B C 1
ATOM 2514 O O . MET B 1 133 ? 5.215 -11.305 11.758 1 95.19 133 MET B O 1
ATOM 2518 N N . ALA B 1 134 ? 7.258 -11.094 10.727 1 93.75 134 ALA B N 1
ATOM 2519 C CA . ALA B 1 134 ? 7.84 -10.32 11.82 1 93.75 134 ALA B CA 1
ATOM 2520 C C . ALA B 1 134 ? 7.469 -8.844 11.703 1 93.75 134 ALA B C 1
ATOM 2522 O O . ALA B 1 134 ? 7.531 -8.266 10.617 1 93.75 134 ALA B O 1
ATOM 2523 N N . ASP B 1 135 ? 7.133 -8.25 12.844 1 89.44 135 ASP B N 1
ATOM 2524 C CA . ASP B 1 135 ? 6.832 -6.824 12.852 1 89.44 135 ASP B CA 1
ATOM 2525 C C . ASP B 1 135 ? 7.992 -6.012 12.281 1 89.44 135 ASP B C 1
ATOM 2527 O O . ASP B 1 135 ? 7.781 -5.051 11.547 1 89.44 135 ASP B O 1
ATOM 2531 N N . GLU B 1 136 ? 9.18 -6.457 12.68 1 91.88 136 GLU B N 1
ATOM 2532 C CA . GLU B 1 136 ? 10.367 -5.766 12.188 1 91.88 136 GLU B CA 1
ATOM 2533 C C . GLU B 1 136 ? 10.445 -5.82 10.664 1 91.88 136 GLU B C 1
ATOM 2535 O O . GLU B 1 136 ? 10.898 -4.871 10.023 1 91.88 136 GLU B O 1
ATOM 2540 N N . GLY B 1 137 ? 9.992 -6.93 10.148 1 94.81 137 GLY B N 1
ATOM 2541 C CA . GLY B 1 137 ? 9.969 -7.078 8.695 1 94.81 137 GLY B CA 1
ATOM 2542 C C . GLY B 1 137 ? 8.906 -6.219 8.031 1 94.81 137 GLY B C 1
ATOM 2543 O O . GLY B 1 137 ? 9.195 -5.512 7.059 1 94.81 137 GLY B O 1
ATOM 2544 N N . LEU B 1 138 ? 7.73 -6.227 8.594 1 93.19 138 LEU B N 1
ATOM 2545 C CA . LEU B 1 138 ? 6.582 -5.527 8.031 1 93.19 138 LEU B CA 1
ATOM 2546 C C . LEU B 1 138 ? 6.816 -4.02 8.016 1 93.19 138 LEU B C 1
ATOM 2548 O O . LEU B 1 138 ? 6.18 -3.295 7.25 1 93.19 138 LEU B O 1
ATOM 2552 N N . THR B 1 139 ? 7.738 -3.561 8.844 1 93 139 THR B N 1
ATOM 2553 C CA . THR B 1 139 ? 7.922 -2.119 8.992 1 93 139 THR B CA 1
ATOM 2554 C C . THR B 1 139 ? 9.203 -1.666 8.297 1 93 139 THR B C 1
ATOM 2556 O O . THR B 1 139 ? 9.617 -0.513 8.43 1 93 139 THR B O 1
ATOM 2559 N N . GLN B 1 140 ? 9.875 -2.559 7.613 1 94.19 140 GLN B N 1
ATOM 2560 C CA . GLN B 1 140 ? 11.055 -2.174 6.848 1 94.19 140 GLN B CA 1
ATOM 2561 C C . GLN B 1 140 ? 10.695 -1.221 5.715 1 94.19 140 GLN B C 1
ATOM 2563 O O . GLN B 1 140 ? 9.594 -1.297 5.164 1 94.19 140 GLN B O 1
ATOM 2568 N N . GLN B 1 141 ? 11.664 -0.427 5.375 1 91.19 141 GLN B N 1
ATOM 2569 C CA . GLN B 1 141 ? 11.461 0.527 4.289 1 91.19 141 GLN B CA 1
ATOM 2570 C C . GLN B 1 141 ? 11.125 -0.189 2.986 1 91.19 141 GLN B C 1
ATOM 2572 O O . GLN B 1 141 ? 11.742 -1.202 2.65 1 91.19 141 GLN B O 1
ATOM 2577 N N . GLY B 1 142 ? 10.086 0.349 2.365 1 92.75 142 GLY B N 1
ATOM 2578 C CA . GLY B 1 142 ? 9.719 -0.167 1.058 1 92.75 142 GLY B CA 1
ATOM 2579 C C . GLY B 1 142 ? 8.695 -1.285 1.125 1 92.75 142 GLY B C 1
ATOM 2580 O O . GLY B 1 142 ? 8.172 -1.718 0.096 1 92.75 142 GLY B O 1
ATOM 2581 N N . ILE B 1 143 ? 8.359 -1.786 2.324 1 96.12 143 ILE B N 1
ATOM 2582 C CA . ILE B 1 143 ? 7.359 -2.842 2.469 1 96.12 143 ILE B CA 1
ATOM 2583 C C . ILE B 1 143 ? 5.961 -2.229 2.514 1 96.12 143 ILE B C 1
ATOM 2585 O O . ILE B 1 143 ? 5.742 -1.217 3.184 1 96.12 143 ILE B O 1
ATOM 2589 N N . SER B 1 144 ? 5.078 -2.797 1.775 1 96.56 144 SER B N 1
ATOM 2590 C CA . SER B 1 144 ? 3.676 -2.393 1.771 1 96.56 144 SER B CA 1
ATOM 2591 C C . SER B 1 144 ? 2.754 -3.594 1.951 1 96.56 144 SER B C 1
ATOM 2593 O O . SER B 1 144 ? 3.033 -4.68 1.441 1 96.56 144 SER B O 1
ATOM 2595 N N . ILE B 1 145 ? 1.706 -3.377 2.664 1 96.81 145 ILE B N 1
ATOM 2596 C CA . ILE B 1 145 ? 0.683 -4.387 2.916 1 96.81 145 ILE B CA 1
ATOM 2597 C C . ILE B 1 145 ? -0.676 -3.871 2.447 1 96.81 145 ILE B C 1
ATOM 2599 O O . ILE B 1 145 ? -1.028 -2.717 2.695 1 96.81 145 ILE B O 1
ATOM 2603 N N . LYS B 1 146 ? -1.411 -4.758 1.796 1 96.12 146 LYS B N 1
ATOM 2604 C CA . LYS B 1 146 ? -2.742 -4.375 1.333 1 96.12 146 LYS B CA 1
ATOM 2605 C C . LYS B 1 146 ? -3.725 -5.535 1.463 1 96.12 146 LYS B C 1
ATOM 2607 O O . LYS B 1 146 ? -3.402 -6.672 1.104 1 96.12 146 LYS B O 1
ATOM 2612 N N . THR B 1 147 ? -4.879 -5.242 1.956 1 94.62 147 THR B N 1
ATOM 2613 C CA . THR B 1 147 ? -5.965 -6.211 2.023 1 94.62 147 THR B CA 1
ATOM 2614 C C . THR B 1 147 ? -7.051 -5.875 1.001 1 94.62 147 THR B C 1
ATOM 2616 O O . THR B 1 147 ? -7.523 -4.738 0.937 1 94.62 147 THR B O 1
ATOM 2619 N N . SER B 1 148 ? -7.371 -6.871 0.243 1 92.62 148 SER B N 1
ATOM 2620 C CA . SER B 1 148 ? -8.391 -6.691 -0.785 1 92.62 148 SER B CA 1
ATOM 2621 C C . SER B 1 148 ? -9.297 -7.918 -0.887 1 92.62 148 SER B C 1
ATOM 2623 O O . SER B 1 148 ? -9.109 -8.891 -0.159 1 92.62 148 SER B O 1
ATOM 2625 N N . ALA B 1 149 ? -10.375 -7.711 -1.691 1 88.31 149 ALA B N 1
ATOM 2626 C CA . ALA B 1 149 ? -11.289 -8.805 -2.02 1 88.31 149 ALA B CA 1
ATOM 2627 C C . ALA B 1 149 ? -11.742 -8.727 -3.475 1 88.31 149 ALA B C 1
ATOM 2629 O O . ALA B 1 149 ? -12.852 -8.273 -3.76 1 88.31 149 ALA B O 1
ATOM 2630 N N . PRO B 1 150 ? -10.852 -9.172 -4.344 1 80.31 150 PRO B N 1
ATOM 2631 C CA . PRO B 1 150 ? -11.227 -9.117 -5.758 1 80.31 150 PRO B CA 1
ATOM 2632 C C . PRO B 1 150 ? -12.453 -9.977 -6.07 1 80.31 150 PRO B C 1
ATOM 2634 O O . PRO B 1 150 ? -12.633 -11.039 -5.473 1 80.31 150 PRO B O 1
ATOM 2637 N N . LYS B 1 151 ? -13.359 -9.406 -6.84 1 77.31 151 LYS B N 1
ATOM 2638 C CA . LYS B 1 151 ? -14.586 -10.125 -7.176 1 77.31 151 LYS B CA 1
ATOM 2639 C C . LYS B 1 151 ? -14.625 -10.484 -8.656 1 77.31 151 LYS B C 1
ATOM 2641 O O . LYS B 1 151 ? -14.477 -9.609 -9.516 1 77.31 151 LYS B O 1
ATOM 2646 N N . GLY B 1 152 ? -14.578 -11.688 -8.922 1 71.19 152 GLY B N 1
ATOM 2647 C CA . GLY B 1 152 ? -14.805 -12.156 -10.281 1 71.19 152 GLY B CA 1
ATOM 2648 C C . GLY B 1 152 ? -16.234 -12.555 -10.539 1 71.19 152 GLY B C 1
ATOM 2649 O O . GLY B 1 152 ? -17.031 -12.719 -9.602 1 71.19 152 GLY B O 1
ATOM 2650 N N . ALA B 1 153 ? -16.562 -12.586 -11.828 1 75.25 153 ALA B N 1
ATOM 2651 C CA . ALA B 1 153 ? -17.906 -13.023 -12.195 1 75.25 153 ALA B CA 1
ATOM 2652 C C . ALA B 1 153 ? -18.203 -14.422 -11.648 1 75.25 153 ALA B C 1
ATOM 2654 O O . ALA B 1 153 ? -17.375 -15.328 -11.766 1 75.25 153 ALA B O 1
ATOM 2655 N N . GLY B 1 154 ? -19.297 -14.477 -10.898 1 75.94 154 GLY B N 1
ATOM 2656 C CA . GLY B 1 154 ? -19.75 -15.773 -10.422 1 75.94 154 GLY B CA 1
ATOM 2657 C C . GLY B 1 154 ? -19.078 -16.203 -9.125 1 75.94 154 GLY B C 1
ATOM 2658 O O . GLY B 1 154 ? -19.203 -17.359 -8.703 1 75.94 154 GLY B O 1
ATOM 2659 N N . GLU B 1 155 ? -18.328 -15.32 -8.609 1 78 155 GLU B N 1
ATOM 2660 C CA . GLU B 1 155 ? -17.625 -15.68 -7.383 1 78 155 GLU B CA 1
ATOM 2661 C C . GLU B 1 155 ? -18.594 -16.062 -6.273 1 78 155 GLU B C 1
ATOM 2663 O O . GLU B 1 155 ? -19.547 -15.312 -5.996 1 78 155 GLU B O 1
ATOM 2668 N N . ARG B 1 156 ? -18.359 -17.266 -5.633 1 84.88 156 ARG B N 1
ATOM 2669 C CA . ARG B 1 156 ? -19.234 -17.766 -4.59 1 84.88 156 ARG B CA 1
ATOM 2670 C C . ARG B 1 156 ? -18.516 -17.844 -3.248 1 84.88 156 ARG B C 1
ATOM 2672 O O . ARG B 1 156 ? -19.125 -17.609 -2.199 1 84.88 156 ARG B O 1
ATOM 2679 N N . LEU B 1 157 ? -17.188 -18.047 -3.373 1 90.31 157 LEU B N 1
ATOM 2680 C CA . LEU B 1 157 ? -16.406 -18.141 -2.148 1 90.31 157 LEU B CA 1
ATOM 2681 C C . LEU B 1 157 ? -15.797 -16.797 -1.791 1 90.31 157 LEU B C 1
ATOM 2683 O O . LEU B 1 157 ? -15.188 -16.141 -2.641 1 90.31 157 LEU B O 1
ATOM 2687 N N . PRO B 1 158 ? -16.109 -16.375 -0.49 1 91 158 PRO B N 1
ATOM 2688 C CA . PRO B 1 158 ? -15.359 -15.188 -0.068 1 91 158 PRO B CA 1
ATOM 2689 C C . PRO B 1 158 ? -13.844 -15.367 -0.183 1 91 158 PRO B C 1
ATOM 2691 O O . PRO B 1 158 ? -13.289 -16.312 0.376 1 91 158 PRO B O 1
ATOM 2694 N N . ASN B 1 159 ? -13.18 -14.516 -0.938 1 91.56 159 ASN B N 1
ATOM 2695 C CA . ASN B 1 159 ? -11.758 -14.695 -1.208 1 91.56 159 ASN B CA 1
ATOM 2696 C C . ASN B 1 159 ? -10.961 -13.43 -0.888 1 91.56 159 ASN B C 1
ATOM 2698 O O . ASN B 1 159 ? -10.32 -12.852 -1.771 1 91.56 159 ASN B O 1
ATOM 2702 N N . PRO B 1 160 ? -10.984 -13.078 0.444 1 94.5 160 PRO B N 1
ATOM 2703 C CA . PRO B 1 160 ? -10.094 -11.969 0.794 1 94.5 160 PRO B CA 1
ATOM 2704 C C . PRO B 1 160 ? -8.625 -12.281 0.509 1 94.5 160 PRO B C 1
ATOM 2706 O O . PRO B 1 160 ? -8.211 -13.445 0.56 1 94.5 160 PRO B O 1
ATOM 2709 N N . THR B 1 161 ? -7.871 -11.234 0.198 1 96.06 161 THR B N 1
ATOM 2710 C CA . THR B 1 161 ? -6.453 -11.398 -0.101 1 96.06 161 THR B CA 1
ATOM 2711 C C . THR B 1 161 ? -5.617 -10.375 0.66 1 96.06 161 THR B C 1
ATOM 2713 O O . THR B 1 161 ? -5.98 -9.195 0.728 1 96.06 161 THR B O 1
ATOM 2716 N N . LEU B 1 162 ? -4.609 -10.805 1.333 1 97.62 162 LEU B N 1
ATOM 2717 C CA . LEU B 1 162 ? -3.58 -9.922 1.871 1 97.62 162 LEU B CA 1
ATOM 2718 C C . LEU B 1 162 ? -2.312 -9.992 1.027 1 97.62 162 LEU B C 1
ATOM 2720 O O . LEU B 1 162 ? -1.789 -11.0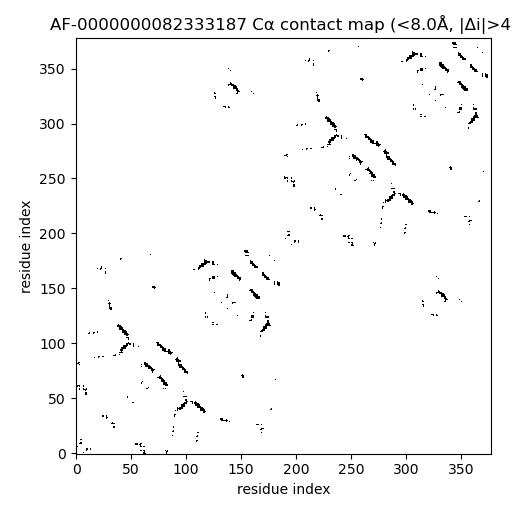78 0.771 1 97.62 162 LEU B O 1
ATOM 2724 N N . ALA B 1 163 ? -1.868 -8.875 0.581 1 98.12 163 ALA B N 1
ATOM 2725 C CA . ALA B 1 163 ? -0.659 -8.781 -0.233 1 98.12 163 ALA B CA 1
ATOM 2726 C C . ALA B 1 163 ? 0.445 -8.031 0.507 1 98.12 163 ALA B C 1
ATOM 2728 O O . ALA B 1 163 ? 0.187 -7.008 1.146 1 98.12 163 ALA B O 1
ATOM 2729 N N . VAL B 1 164 ? 1.617 -8.516 0.471 1 97.94 164 VAL B N 1
ATOM 2730 C CA . VAL B 1 164 ? 2.812 -7.859 0.993 1 97.94 164 VAL B CA 1
ATOM 2731 C C . VAL B 1 164 ? 3.857 -7.734 -0.113 1 97.94 164 VAL B C 1
ATOM 2733 O O . VAL B 1 164 ? 4.172 -8.719 -0.792 1 97.94 164 VAL B O 1
ATOM 2736 N N . THR B 1 165 ? 4.398 -6.543 -0.331 1 97.81 165 THR B N 1
ATOM 2737 C CA . THR B 1 165 ? 5.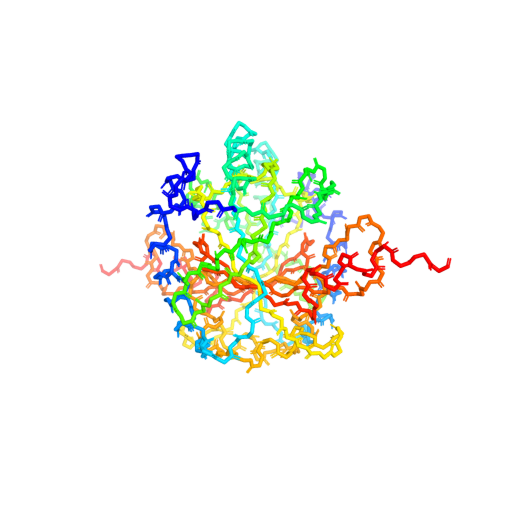32 -6.301 -1.436 1 97.81 165 THR B CA 1
ATOM 2738 C C . THR B 1 165 ? 6.465 -5.395 -0.997 1 97.81 165 THR B C 1
ATOM 2740 O O . THR B 1 165 ? 6.309 -4.594 -0.073 1 97.81 165 THR B O 1
ATOM 2743 N N . ASP B 1 166 ? 7.586 -5.594 -1.601 1 96.62 166 ASP B N 1
ATOM 2744 C CA . ASP B 1 166 ? 8.688 -4.648 -1.429 1 96.62 166 ASP B CA 1
ATOM 2745 C C . ASP B 1 166 ? 8.844 -3.762 -2.662 1 96.62 166 ASP B C 1
ATOM 2747 O O . ASP B 1 166 ? 9.906 -3.168 -2.871 1 96.62 166 ASP B O 1
ATOM 2751 N N . GLY B 1 167 ? 7.82 -3.789 -3.551 1 93.44 167 GLY B N 1
ATOM 2752 C CA . GLY B 1 167 ? 7.867 -3.002 -4.773 1 93.44 167 GLY B CA 1
ATOM 2753 C C . GLY B 1 167 ? 8.422 -3.77 -5.957 1 93.44 167 GLY B C 1
ATOM 2754 O O . GLY B 1 167 ? 8.203 -3.387 -7.109 1 93.44 167 GLY B O 1
ATOM 2755 N N . GLN B 1 168 ? 9.117 -4.84 -5.695 1 95.19 168 GLN B N 1
ATOM 2756 C CA . GLN B 1 168 ? 9.703 -5.66 -6.75 1 95.19 168 GLN B CA 1
ATOM 2757 C C . GLN B 1 168 ? 8.883 -6.926 -6.984 1 95.19 168 GLN B C 1
ATOM 2759 O O . GLN B 1 168 ? 8.594 -7.281 -8.133 1 95.19 168 GLN B O 1
ATOM 2764 N N . VAL B 1 169 ? 8.578 -7.586 -5.934 1 97.88 169 VAL B N 1
ATOM 2765 C CA . VAL B 1 169 ? 7.762 -8.789 -5.977 1 97.88 169 VAL B CA 1
ATOM 2766 C C . VAL B 1 169 ? 6.742 -8.766 -4.84 1 97.88 169 VAL B C 1
ATOM 2768 O O . VAL B 1 169 ? 6.812 -7.91 -3.953 1 97.88 169 VAL B O 1
ATOM 2771 N N . THR B 1 170 ? 5.762 -9.688 -4.93 1 98.12 170 THR B N 1
ATOM 2772 C CA . THR B 1 170 ? 4.676 -9.695 -3.959 1 98.12 170 THR B CA 1
ATOM 2773 C C . THR B 1 170 ? 4.367 -11.117 -3.502 1 98.12 170 THR B C 1
ATOM 2775 O O . THR B 1 170 ? 4.445 -12.055 -4.293 1 98.12 170 THR B O 1
ATOM 2778 N N . ILE B 1 171 ? 4.102 -11.258 -2.295 1 98.38 171 ILE B N 1
ATOM 2779 C CA . ILE B 1 171 ? 3.52 -12.469 -1.739 1 98.38 171 ILE B CA 1
ATOM 2780 C C . ILE B 1 171 ? 2.082 -12.203 -1.298 1 98.38 171 ILE B C 1
ATOM 2782 O O . ILE B 1 171 ? 1.822 -11.258 -0.549 1 98.38 171 ILE B O 1
ATOM 2786 N N . LYS B 1 172 ? 1.205 -12.992 -1.81 1 98.25 172 LYS B N 1
ATOM 2787 C CA . LYS B 1 172 ? -0.203 -12.844 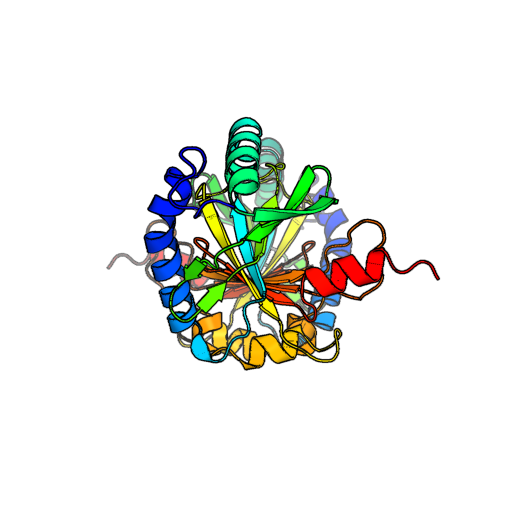-1.455 1 98.25 172 LYS B CA 1
ATOM 2788 C C . LYS B 1 172 ? -0.709 -14.062 -0.691 1 98.25 172 LYS B C 1
ATOM 2790 O O . LYS B 1 172 ? -0.215 -15.172 -0.889 1 98.25 172 LYS B O 1
ATOM 2795 N N . PHE B 1 173 ? -1.671 -13.836 0.147 1 98.19 173 PHE B N 1
ATOM 2796 C CA . PHE B 1 173 ? -2.34 -14.891 0.898 1 98.19 173 PHE B CA 1
ATOM 2797 C C . PHE B 1 173 ? -3.834 -14.906 0.597 1 98.19 173 PHE B C 1
ATOM 2799 O O . PHE B 1 173 ? -4.473 -13.852 0.533 1 98.19 173 PHE B O 1
ATOM 2806 N N . HIS B 1 174 ? -4.383 -16 0.358 1 97.56 174 HIS B N 1
ATOM 2807 C CA . HIS B 1 174 ? -5.816 -16.188 0.158 1 97.56 174 HIS B CA 1
ATOM 2808 C C . HIS B 1 174 ? -6.281 -17.516 0.747 1 97.56 174 HIS B C 1
ATOM 2810 O O . HIS B 1 174 ? -5.473 -18.422 0.978 1 97.56 174 HIS B O 1
ATOM 2816 N N . PRO B 1 175 ? -7.566 -17.656 0.983 1 96.94 175 PRO B N 1
ATOM 2817 C CA . PRO B 1 175 ? -8.023 -18.844 1.726 1 96.94 175 PRO B CA 1
ATOM 2818 C C . PRO B 1 175 ? -8.242 -20.062 0.828 1 96.94 175 PRO B C 1
ATOM 2820 O O . PRO B 1 175 ? -8.312 -21.188 1.318 1 96.94 175 PRO B O 1
ATOM 2823 N N . TRP B 1 176 ? -8.32 -19.844 -0.564 1 96.06 176 TRP B N 1
ATOM 2824 C CA . TRP B 1 176 ? -8.68 -20.922 -1.482 1 96.06 176 TRP B CA 1
ATOM 2825 C C . TRP B 1 176 ? -7.684 -21 -2.637 1 96.06 176 TRP B C 1
ATOM 2827 O O . TRP B 1 176 ? -7.125 -19.984 -3.059 1 96.06 176 TRP B O 1
ATOM 2837 N N . SER B 1 177 ? -7.535 -22.266 -3.07 1 96.56 177 SER B N 1
ATOM 2838 C CA . SER B 1 177 ? -6.781 -22.375 -4.312 1 96.56 177 SER B CA 1
ATOM 2839 C C . SER B 1 177 ? -7.582 -21.859 -5.504 1 96.56 177 SER B C 1
ATOM 2841 O O . SER B 1 177 ? -8.812 -21.844 -5.465 1 96.56 177 SER B O 1
ATOM 2843 N N . LEU B 1 178 ? -6.895 -21.484 -6.512 1 95.12 178 LEU B N 1
ATOM 2844 C CA . LEU B 1 178 ? -7.582 -21.047 -7.719 1 95.12 178 LEU B CA 1
ATOM 2845 C C . LEU B 1 178 ? -8.484 -22.141 -8.266 1 95.12 178 LEU B C 1
ATOM 2847 O O . LEU B 1 178 ? -9.578 -21.859 -8.766 1 95.12 178 LEU B O 1
ATOM 2851 N N . LYS B 1 179 ? -8.055 -23.328 -8.188 1 95.25 179 LYS B N 1
ATOM 2852 C CA . LYS B 1 179 ? -8.859 -24.438 -8.672 1 95.25 179 LYS B CA 1
ATOM 2853 C C . LYS B 1 179 ? -10.156 -24.562 -7.887 1 95.25 179 LYS B C 1
ATOM 2855 O O . LYS B 1 179 ? -11.219 -24.828 -8.461 1 95.25 179 LYS B O 1
ATOM 2860 N N . GLU B 1 180 ? -10.07 -24.391 -6.605 1 94.81 180 GLU B N 1
ATOM 2861 C CA . GLU B 1 180 ? -11.273 -24.422 -5.777 1 94.81 180 GLU B CA 1
ATOM 2862 C C . GLU B 1 180 ? -12.211 -23.266 -6.117 1 94.81 180 GLU B C 1
ATOM 2864 O O . GLU B 1 180 ? -13.43 -23.438 -6.141 1 94.81 180 GLU B O 1
ATOM 2869 N N . ILE B 1 181 ? -11.625 -22.094 -6.309 1 93 181 ILE B N 1
ATOM 2870 C CA . ILE B 1 181 ? -12.43 -20.938 -6.668 1 93 181 ILE B CA 1
ATOM 2871 C C . ILE B 1 181 ? -13.156 -21.203 -7.984 1 93 181 ILE B C 1
ATOM 2873 O O . ILE B 1 181 ? -14.367 -20.984 -8.086 1 93 181 ILE B O 1
ATOM 2877 N N . VAL B 1 182 ? -12.445 -21.672 -8.953 1 93.06 182 VAL B N 1
ATOM 2878 C CA . VAL B 1 182 ? -13.016 -21.938 -10.273 1 93.06 182 VAL B CA 1
ATOM 2879 C C . VAL B 1 182 ? -14.086 -23.016 -10.172 1 93.06 182 VAL B C 1
ATOM 2881 O O . VAL B 1 182 ? -15.148 -22.906 -10.789 1 93.06 182 VAL B O 1
ATOM 2884 N N . ALA B 1 183 ? -13.805 -24.078 -9.43 1 93.25 183 ALA B N 1
ATOM 2885 C CA . ALA B 1 183 ? -14.773 -25.156 -9.25 1 93.25 183 ALA B CA 1
ATOM 2886 C C . ALA B 1 183 ? -16.062 -24.641 -8.609 1 93.25 183 ALA B C 1
ATOM 2888 O O . ALA B 1 183 ? -17.156 -25.078 -8.969 1 93.25 183 ALA B O 1
ATOM 2889 N N . SER B 1 184 ? -15.883 -23.734 -7.668 1 90.44 184 SER B N 1
ATOM 2890 C CA . SER B 1 184 ? -17.031 -23.188 -6.961 1 90.44 184 SER B CA 1
ATOM 2891 C C . SER B 1 184 ? -17.922 -22.375 -7.895 1 90.44 184 SER B C 1
ATOM 2893 O O . SER B 1 184 ? -19.125 -22.25 -7.672 1 90.44 184 SER B O 1
ATOM 2895 N N . GLU B 1 185 ? -17.344 -21.766 -8.891 1 89.38 185 GLU B N 1
ATOM 2896 C CA . GLU B 1 185 ? -18.078 -20.922 -9.844 1 89.38 185 GLU B CA 1
ATOM 2897 C C . GLU B 1 185 ? -18.875 -21.781 -10.82 1 89.38 185 GLU B C 1
ATOM 2899 O O . GLU B 1 185 ? -19.844 -21.297 -11.414 1 89.38 185 GLU B O 1
ATOM 2904 N N . ASN B 1 186 ? -18.422 -22.922 -11.055 1 83.06 186 ASN B N 1
ATOM 2905 C CA . ASN B 1 186 ? -19.047 -23.781 -12.039 1 83.06 186 ASN B CA 1
ATOM 2906 C C . ASN B 1 186 ? -20.109 -24.688 -11.391 1 83.06 186 ASN B C 1
ATOM 2908 O O . ASN B 1 186 ? -20.828 -25.391 -12.086 1 83.06 186 ASN B O 1
ATOM 2912 N N . GLU B 1 187 ? -20.172 -24.797 -10.078 1 69.5 187 GLU B N 1
ATOM 2913 C CA . GLU B 1 187 ? -21.188 -25.641 -9.445 1 69.5 187 GLU B CA 1
ATOM 2914 C C . GLU B 1 187 ? -22.578 -25 -9.539 1 69.5 187 GLU B C 1
ATOM 2916 O O . GLU B 1 187 ? -22.734 -23.812 -9.242 1 69.5 187 GLU B O 1
ATOM 2921 N N . VAL B 1 188 ? -23.328 -25.328 -10.578 1 55.19 188 VAL B N 1
ATOM 2922 C CA . VAL B 1 188 ? -24.75 -25 -10.719 1 55.19 188 VAL B CA 1
ATOM 2923 C C . VAL B 1 188 ? -25.5 -25.406 -9.453 1 55.19 188 VAL B C 1
ATOM 2925 O O . VAL B 1 188 ? -25.406 -26.562 -9.023 1 55.19 188 VAL B O 1
ATOM 2928 N N . GLN B 1 189 ? -25.828 -24.422 -8.539 1 40.56 189 GLN B N 1
ATOM 2929 C CA . GLN B 1 189 ? -26.938 -24.812 -7.672 1 40.56 189 GLN B CA 1
ATOM 2930 C C . GLN B 1 189 ? -28.203 -25.078 -8.477 1 40.56 189 GLN B C 1
ATOM 2932 O O . GLN B 1 189 ? -28.547 -24.281 -9.359 1 40.56 189 GLN B O 1
#

Nearest PDB structures (foldseek):
  1k4n-assembly1_A  TM=9.886E-01  e=1.630E-26  Escherichia coli
  4huz-assembly1_A-2  TM=2.908E-01  e=1.676E-02  Sphingobium chlorophenolicum
  4e8f-assembly2_B  TM=4.831E-01  e=3.519E-01  Schizosaccharomyces pombe 972h-
  6vhh-assembly1_A  TM=3.540E-01  e=1.053E+00  Homo sapiens
  2hn2-assembly1_A  TM=4.461E-01  e=1.517E+00  Thermotoga maritima